Protein 5N4X (pdb70)

Structure (mmCIF, N/CA/C/O backbone):
data_5N4X
#
_entry.id   5N4X
#
_cell.length_a   98.008
_cell.length_b   98.008
_cell.length_c   80.866
_cell.angle_alpha   90.00
_cell.angle_beta   90.00
_cell.angle_gamma   120.00
#
_symmetry.space_group_name_H-M   'P 65'
#
loop_
_entity.id
_entity.type
_entity.pdbx_description
1 polymer 'Serine/threonine-protein kinase pim-1'
2 polymer Pimtide
3 non-polymer 4,5-bis(bromanyl)thiophene-2-carbohydrazide
4 water water
#
loop_
_atom_site.group_PDB
_atom_site.id
_atom_site.type_symbol
_atom_site.la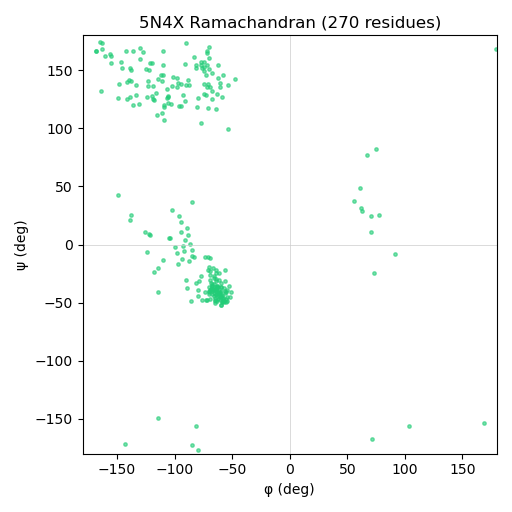bel_atom_id
_atom_site.label_alt_id
_atom_site.label_comp_id
_atom_site.label_asym_id
_atom_site.label_entity_id
_atom_site.label_seq_id
_atom_site.pdbx_PDB_ins_code
_atom_site.Cartn_x
_atom_site.Cartn_y
_atom_site.Cartn_z
_atom_site.occupancy
_atom_site.B_iso_or_equiv
_atom_site.auth_seq_id
_atom_site.auth_comp_id
_atom_site.auth_asym_id
_atom_site.auth_atom_id
_atom_site.pdbx_PDB_model_num
ATOM 1 N N . PRO A 1 33 ? 137.109 14.694 16.036 1.00 70.46 33 PRO A N 1
ATOM 2 C CA . PRO A 1 33 ? 136.913 15.137 14.649 1.00 70.46 33 PRO A CA 1
ATOM 3 C C . PRO A 1 33 ? 137.696 14.288 13.643 1.00 70.46 33 PRO A C 1
ATOM 4 O O . PRO A 1 33 ? 138.928 14.220 13.707 1.00 70.46 33 PRO A O 1
ATOM 6 N N . LEU A 1 34 ? 136.968 13.652 12.717 1.00 68.14 34 LEU A N 1
ATOM 7 C CA . LEU A 1 34 ? 137.591 12.739 11.761 1.00 68.14 34 LEU A CA 1
ATOM 8 C C . LEU A 1 34 ? 138.472 13.484 10.766 1.00 68.14 34 LEU A C 1
ATOM 9 O O . LEU A 1 34 ? 139.560 13.014 10.409 1.00 68.14 34 LEU A O 1
ATOM 11 N N . GLU A 1 35 ? 138.022 14.654 10.318 1.00 72.77 35 GLU A N 1
ATOM 12 C CA . GLU A 1 35 ? 138.645 15.320 9.183 1.00 72.77 35 GLU A CA 1
ATOM 13 C C . GLU A 1 35 ? 140.021 15.881 9.518 1.00 72.77 35 GLU A C 1
ATOM 14 O O . GLU A 1 35 ? 140.833 16.081 8.605 1.00 72.77 35 GLU A O 1
ATOM 20 N N . SER A 1 36 ? 140.308 16.122 10.800 1.00 67.15 36 SER A N 1
ATOM 21 C CA . SER A 1 36 ? 141.608 16.642 11.212 1.00 70.75 36 SER A CA 1
ATOM 22 C C . SER A 1 36 ? 142.565 15.558 11.693 1.00 70.54 36 SER A C 1
ATOM 23 O O . SER A 1 36 ? 143.772 15.811 11.767 1.00 71.63 36 SER A O 1
ATOM 26 N N . GLN A 1 37 ? 142.064 14.369 12.019 1.00 66.62 37 GLN A N 1
ATOM 27 C CA . GLN A 1 37 ? 142.912 13.248 12.403 1.00 64.49 37 GLN A CA 1
ATOM 28 C C . GLN A 1 37 ? 143.436 12.450 11.215 1.00 61.11 37 GLN A C 1
ATOM 29 O O . GLN A 1 37 ? 144.311 11.599 11.400 1.00 59.61 37 GLN A O 1
ATOM 35 N N . TYR A 1 38 ? 142.935 12.699 10.008 1.00 58.72 38 TYR A N 1
ATOM 36 C CA . TYR A 1 38 ? 143.337 11.940 8.831 1.00 57.38 38 TYR A CA 1
ATOM 37 C C . TYR A 1 38 ? 143.445 12.873 7.636 1.00 58.13 38 TYR A C 1
ATOM 38 O O . TYR A 1 38 ? 142.619 13.774 7.470 1.00 59.39 38 TYR A O 1
ATOM 47 N N . GLN A 1 39 ? 144.473 12.662 6.816 1.00 53.97 39 GLN A N 1
ATOM 48 C CA . GLN A 1 39 ? 144.611 13.339 5.532 1.00 53.25 39 GLN A CA 1
ATOM 49 C C . GLN A 1 39 ? 144.062 12.420 4.446 1.00 51.92 39 GLN A C 1
ATOM 50 O O . GLN A 1 39 ? 144.561 11.303 4.265 1.00 53.25 39 GLN A O 1
ATOM 52 N N . VAL A 1 40 ? 143.025 12.879 3.733 1.00 49.81 40 VAL A N 1
ATOM 53 C CA . VAL A 1 40 ? 142.308 12.032 2.785 1.00 47.64 40 VAL A CA 1
ATOM 54 C C . VAL A 1 40 ? 142.988 12.102 1.425 1.00 48.54 40 VAL A C 1
ATOM 55 O O . VAL A 1 40 ? 143.395 13.175 0.972 1.00 50.53 40 VAL A O 1
ATOM 59 N N . GLY A 1 41 ? 143.121 10.949 0.770 1.00 46.45 41 GLY A N 1
ATOM 60 C CA . GLY A 1 41 ? 143.729 10.876 -0.537 1.00 46.68 41 GLY A CA 1
ATOM 61 C C . GLY A 1 41 ? 142.745 10.454 -1.612 1.00 47.17 41 GLY A C 1
ATOM 62 O O . GLY A 1 41 ? 141.545 10.739 -1.540 1.00 46.64 41 GLY A O 1
ATOM 63 N N . PRO A 1 42 ? 143.236 9.759 -2.636 1.00 46.24 42 PRO A N 1
ATOM 64 C CA . PRO A 1 42 ? 142.375 9.432 -3.779 1.00 46.62 42 PRO A CA 1
ATOM 65 C C . PRO A 1 42 ? 141.386 8.326 -3.466 1.00 44.63 42 PRO A C 1
ATOM 66 O O . PRO A 1 42 ? 141.635 7.433 -2.652 1.00 45.22 42 PRO A O 1
ATOM 70 N N . LEU A 1 43 ? 140.242 8.406 -4.128 1.00 39.64 43 LEU A N 1
ATOM 71 C CA . LEU A 1 43 ? 139.283 7.316 -4.102 1.00 39.75 43 LEU A CA 1
ATOM 72 C C . LEU A 1 43 ? 139.928 6.035 -4.634 1.00 42.10 43 LEU A C 1
ATOM 73 O O . LEU A 1 43 ? 140.513 6.026 -5.721 1.00 43.34 43 LEU A O 1
ATOM 78 N N . LEU A 1 44 ? 139.838 4.955 -3.857 1.00 40.50 44 LEU A N 1
ATOM 79 C CA . LEU A 1 44 ? 140.357 3.655 -4.274 1.00 39.40 44 LEU A CA 1
ATOM 80 C C . LEU A 1 44 ? 139.314 2.836 -5.031 1.00 41.81 44 LEU A C 1
ATOM 81 O O . LEU A 1 44 ? 139.656 2.116 -5.980 1.00 44.28 44 LEU A O 1
ATOM 86 N N . GLY A 1 45 ? 138.052 2.921 -4.621 1.00 38.60 45 GLY A N 1
ATOM 87 C CA . GLY A 1 45 ? 136.976 2.245 -5.331 1.00 39.36 45 GLY A CA 1
ATOM 88 C C . GLY A 1 45 ? 135.658 2.488 -4.630 1.00 38.55 45 GLY A C 1
ATOM 89 O O . GLY A 1 45 ? 135.606 2.995 -3.503 1.00 36.54 45 GLY A O 1
ATOM 90 N N . SER A 1 46 ? 134.581 2.132 -5.324 1.00 34.77 46 SER A N 1
ATOM 91 C CA . SER A 1 46 ? 133.259 2.211 -4.726 1.00 35.71 46 SER A CA 1
ATOM 92 C C . SER A 1 46 ? 132.409 1.084 -5.276 1.00 36.41 46 SER A C 1
ATOM 93 O O . SER A 1 46 ? 132.672 0.547 -6.351 1.00 41.04 46 SER A O 1
ATOM 96 N N . GLY A 1 47 ? 131.386 0.723 -4.513 1.00 37.11 47 GLY A N 1
ATOM 97 C CA . GLY A 1 47 ? 130.511 -0.374 -4.902 1.00 39.74 47 GLY A CA 1
ATOM 98 C C . GLY A 1 47 ? 129.602 -0.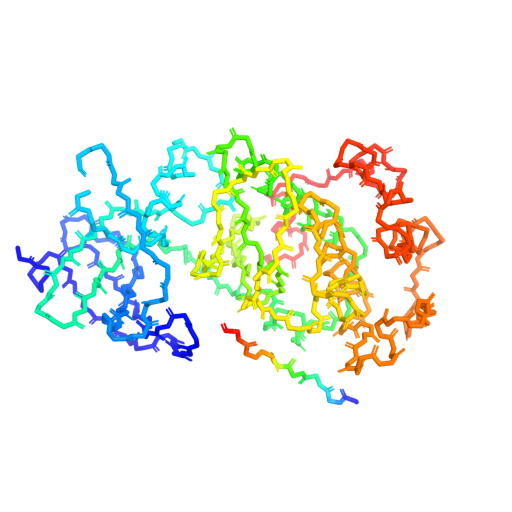756 -3.757 1.00 39.69 47 GLY A C 1
ATOM 99 O O . GLY A 1 47 ? 129.302 0.069 -2.880 1.00 36.46 47 GLY A O 1
ATOM 100 N N . GLY A 1 48 ? 129.180 -2.027 -3.761 1.00 40.52 48 GLY A N 1
ATOM 101 C CA . GLY A 1 48 ? 128.330 -2.535 -2.693 1.00 37.14 48 GLY A CA 1
ATOM 102 C C . GLY A 1 48 ? 128.924 -2.362 -1.313 1.00 34.79 48 GLY A C 1
ATOM 103 O O . GLY A 1 48 ? 128.182 -2.341 -0.326 1.00 35.00 48 GLY A O 1
ATOM 104 N N . PHE A 1 49 ? 130.250 -2.217 -1.228 1.00 39.36 49 PHE A N 1
ATOM 105 C CA . PHE A 1 49 ? 131.005 -2.040 0.008 1.00 36.97 49 PHE A CA 1
ATOM 106 C C . PHE A 1 49 ? 131.111 -0.581 0.473 1.00 36.32 49 PHE A C 1
ATOM 107 O O . PHE A 1 49 ? 131.769 -0.330 1.490 1.00 36.64 49 PHE A O 1
ATOM 115 N N . GLY A 1 50 ? 130.527 0.379 -0.244 1.00 36.14 50 GLY A N 1
ATOM 116 C CA . GLY A 1 50 ? 130.690 1.800 0.061 1.00 35.16 50 GLY A CA 1
ATOM 117 C C . GLY A 1 50 ? 131.649 2.520 -0.878 1.00 36.69 50 GLY A C 1
ATOM 118 O O . GLY A 1 50 ? 131.876 2.124 -2.027 1.00 36.85 50 GLY A O 1
ATOM 119 N N . SER A 1 51 ? 132.198 3.626 -0.376 1.00 37.39 51 SER A N 1
ATOM 120 C CA . SER A 1 51 ? 133.227 4.401 -1.068 1.00 36.48 51 SER A CA 1
ATOM 121 C C . SER A 1 51 ? 134.477 4.388 -0.204 1.00 34.28 51 SER A C 1
ATOM 122 O O . SER A 1 51 ? 134.415 4.767 0.970 1.00 33.74 51 SER A O 1
ATOM 125 N N . VAL A 1 52 ? 135.604 3.959 -0.770 1.00 35.61 52 VAL A N 1
ATOM 126 C CA . VAL A 1 52 ? 136.823 3.732 0.002 1.00 35.08 52 VAL A CA 1
ATOM 127 C C . VAL A 1 52 ? 137.916 4.660 -0.505 1.00 35.95 52 VAL A C 1
ATOM 128 O O . VAL A 1 52 ? 138.241 4.653 -1.701 1.00 38.02 52 VAL A O 1
ATOM 132 N N . TYR A 1 53 ? 138.484 5.451 0.405 1.00 35.94 53 TYR A N 1
ATOM 133 C CA . TYR A 1 53 ? 139.555 6.389 0.100 1.00 37.30 53 TYR A CA 1
ATOM 134 C C . TYR A 1 53 ? 140.863 5.948 0.743 1.00 38.95 53 TYR A C 1
ATOM 135 O O . TYR A 1 53 ? 140.881 5.408 1.853 1.00 38.12 53 TYR A O 1
ATOM 144 N N . SER A 1 54 ? 141.960 6.217 0.046 1.00 41.17 54 SER A N 1
ATOM 145 C CA . SER A 1 54 ? 143.270 6.090 0.657 1.00 42.36 54 SER A CA 1
ATOM 146 C C . SER A 1 54 ? 143.468 7.218 1.655 1.00 43.45 54 SER A C 1
ATOM 147 O O . SER A 1 54 ? 142.870 8.287 1.538 1.00 44.46 54 SER A O 1
ATOM 150 N N . GLY A 1 55 ? 144.319 6.981 2.644 1.00 44.38 55 GLY A N 1
ATOM 151 C CA . GLY A 1 55 ? 144.434 7.975 3.692 1.00 44.12 55 GLY A CA 1
ATOM 152 C C . GLY A 1 55 ? 145.696 7.778 4.496 1.00 45.94 55 GLY A C 1
ATOM 153 O O . GLY A 1 55 ? 146.433 6.802 4.331 1.00 46.86 55 GLY A O 1
ATOM 154 N N . ILE A 1 56 ? 145.932 8.742 5.377 1.00 47.63 56 ILE A N 1
ATOM 155 C CA . ILE A 1 56 ? 147.123 8.776 6.209 1.00 50.07 56 ILE A CA 1
ATOM 156 C C . ILE A 1 56 ? 146.705 9.272 7.581 1.00 50.77 56 ILE A C 1
ATOM 157 O O . ILE A 1 56 ? 146.061 10.321 7.693 1.00 52.50 56 ILE A O 1
ATOM 161 N N . ARG A 1 57 ? 147.025 8.504 8.619 1.00 51.81 57 ARG A N 1
ATOM 162 C CA . ARG A 1 57 ? 146.748 8.944 9.980 1.00 52.84 57 ARG A CA 1
ATOM 163 C C . ARG A 1 57 ? 147.702 10.072 10.329 1.00 54.85 57 ARG A C 1
ATOM 164 O O . ARG A 1 57 ? 148.919 9.869 10.363 1.00 56.93 57 ARG A O 1
ATOM 172 N N . VAL A 1 58 ? 147.156 11.262 10.590 1.00 54.91 58 VAL A N 1
ATOM 173 C CA . VAL A 1 58 ? 148.000 12.442 10.717 1.00 56.51 58 VAL A CA 1
ATOM 174 C C . VAL A 1 58 ? 148.948 12.347 11.906 1.00 59.75 58 VAL A C 1
ATOM 175 O O . VAL A 1 58 ? 149.989 13.006 11.908 1.00 62.37 58 VAL A O 1
ATOM 177 N N . SER A 1 59 ? 148.635 11.517 12.908 1.00 58.98 59 SER A N 1
ATOM 178 C CA . SER A 1 59 ? 149.440 11.498 14.133 1.00 59.85 59 SER A CA 1
ATOM 179 C C . SER A 1 59 ? 150.805 10.862 13.893 1.00 60.58 59 SER A C 1
ATOM 180 O O .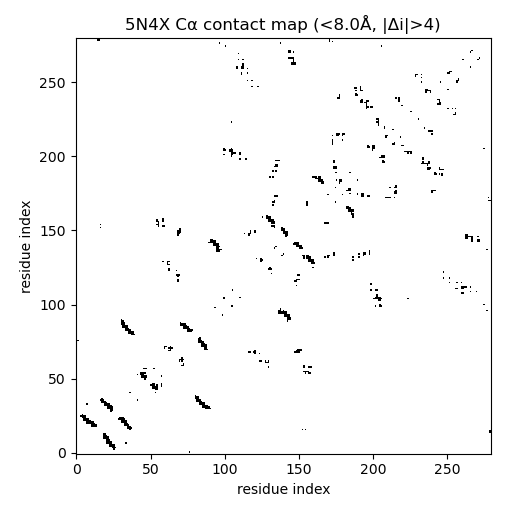 SER A 1 59 ? 151.836 11.412 14.297 1.00 62.75 59 SER A O 1
ATOM 182 N N . ASP A 1 60 ? 150.833 9.701 13.228 1.00 56.48 60 ASP A N 1
ATOM 183 C CA . ASP A 1 60 ? 152.073 8.967 12.999 1.00 58.01 60 ASP A CA 1
ATOM 184 C C . ASP A 1 60 ? 152.320 8.643 11.525 1.00 57.94 60 ASP A C 1
ATOM 185 O O . ASP A 1 60 ? 153.217 7.847 11.225 1.00 58.11 60 ASP A O 1
ATOM 190 N N . ASN A 1 61 ? 151.540 9.223 10.607 1.00 56.85 61 ASN A N 1
ATOM 191 C CA . ASN A 1 61 ? 151.646 8.974 9.163 1.00 55.43 61 ASN A CA 1
ATOM 192 C C . ASN A 1 61 ? 151.343 7.517 8.794 1.00 55.53 61 ASN A C 1
ATOM 193 O O . ASN A 1 61 ? 151.827 7.010 7.780 1.00 57.11 61 ASN A O 1
ATOM 196 N N . LEU A 1 62 ? 150.512 6.838 9.574 1.00 53.54 62 LEU A N 1
ATOM 197 C CA . LEU A 1 62 ? 150.184 5.446 9.269 1.00 52.28 62 LEU A CA 1
ATOM 198 C C . LEU A 1 62 ? 149.261 5.368 8.054 1.00 49.97 62 LEU A C 1
ATOM 199 O O . LEU A 1 62 ? 148.234 6.057 8.015 1.00 48.91 62 LEU A O 1
ATOM 204 N N . PRO A 1 63 ? 149.585 4.560 7.047 1.00 47.35 63 PRO A N 1
ATOM 205 C CA . PRO A 1 63 ? 148.683 4.433 5.892 1.00 46.70 63 PRO A CA 1
ATOM 206 C C . PRO A 1 63 ? 147.386 3.746 6.293 1.00 43.97 63 PRO A C 1
ATOM 207 O O . PRO A 1 63 ? 147.398 2.724 6.980 1.00 45.61 63 PRO A O 1
ATOM 211 N N . VAL A 1 64 ? 146.260 4.330 5.881 1.00 43.16 64 VAL A N 1
ATOM 212 C CA . VAL A 1 64 ? 144.941 3.822 6.234 1.00 41.85 64 VAL A CA 1
ATOM 213 C C . VAL A 1 64 ? 144.035 3.839 5.007 1.00 40.91 64 VAL A C 1
ATOM 214 O O . VAL A 1 64 ? 144.341 4.445 3.977 1.00 41.73 64 VAL A O 1
ATOM 218 N N . ALA A 1 65 ? 142.908 3.147 5.133 1.00 36.64 65 ALA A N 1
ATOM 219 C CA . ALA A 1 65 ? 141.815 3.234 4.177 1.00 36.32 65 ALA A CA 1
ATOM 220 C C . ALA A 1 65 ? 140.584 3.754 4.903 1.00 36.50 65 ALA A C 1
ATOM 221 O O . ALA A 1 65 ? 140.297 3.344 6.028 1.00 36.90 65 ALA A O 1
ATOM 223 N N . ILE A 1 66 ? 139.872 4.675 4.271 1.00 35.09 66 ILE A N 1
ATOM 224 C CA . ILE A 1 66 ? 138.736 5.348 4.884 1.00 35.01 66 ILE A CA 1
ATOM 225 C C . ILE A 1 66 ? 137.490 4.946 4.104 1.00 35.00 66 ILE A C 1
ATOM 226 O O . ILE A 1 66 ? 137.330 5.317 2.934 1.00 34.91 66 ILE A O 1
ATOM 231 N N . LYS A 1 67 ? 136.615 4.172 4.740 1.00 32.42 67 LYS A N 1
ATOM 232 C CA . LYS A 1 67 ? 135.419 3.641 4.100 1.00 32.59 67 LYS A CA 1
ATOM 233 C C . LYS A 1 67 ? 134.187 4.377 4.614 1.00 34.68 67 LYS A C 1
ATOM 234 O O . LYS A 1 67 ? 133.960 4.456 5.827 1.00 35.52 67 LYS A O 1
ATOM 240 N N . HIS A 1 68 ? 133.401 4.918 3.689 1.00 33.45 68 HIS A N 1
ATOM 241 C CA . HIS A 1 68 ? 132.141 5.581 3.992 1.00 33.51 68 HIS A CA 1
ATOM 242 C C . HIS A 1 68 ? 130.981 4.692 3.552 1.00 35.68 68 HIS A C 1
ATOM 243 O O . HIS A 1 68 ? 130.984 4.160 2.431 1.00 34.57 68 HIS A O 1
ATOM 250 N N . VAL A 1 69 ? 129.988 4.546 4.428 1.00 34.88 69 VAL A N 1
ATOM 251 C CA . VAL A 1 69 ? 128.800 3.737 4.182 1.00 36.59 69 VAL A CA 1
ATOM 252 C C . VAL A 1 69 ? 127.577 4.573 4.543 1.00 39.17 69 VAL A C 1
ATOM 253 O O . VAL A 1 69 ? 127.445 5.016 5.692 1.00 38.63 69 VAL A O 1
ATOM 257 N N . GLU A 1 70 ? 126.688 4.795 3.571 1.00 41.04 70 GLU A N 1
ATOM 258 C CA . GLU A 1 70 ? 125.468 5.545 3.846 1.00 42.57 70 GLU A CA 1
ATOM 259 C C . GLU A 1 70 ? 124.519 4.723 4.707 1.00 43.52 70 GLU A C 1
ATOM 260 O O . GLU A 1 70 ? 124.340 3.521 4.487 1.00 44.18 70 GLU A O 1
ATOM 266 N N . LYS A 1 71 ? 123.904 5.387 5.694 1.00 43.81 71 LYS A N 1
ATOM 267 C CA . LYS A 1 71 ? 123.034 4.688 6.638 1.00 46.51 71 LYS A CA 1
ATOM 268 C C . LYS A 1 71 ? 121.828 4.070 5.945 1.00 49.17 71 LYS A C 1
ATOM 269 O O . LYS A 1 71 ? 121.367 2.991 6.337 1.00 49.99 71 LYS A O 1
ATOM 275 N N . ASP A 1 72 ? 121.296 4.738 4.917 1.00 49.38 72 ASP A N 1
ATOM 276 C CA . ASP A 1 72 ? 120.127 4.206 4.223 1.00 54.13 72 ASP A CA 1
ATOM 277 C C . ASP A 1 72 ? 120.420 2.880 3.522 1.00 55.54 72 ASP A C 1
ATOM 278 O O . ASP A 1 72 ? 119.494 2.090 3.311 1.00 57.68 72 ASP A O 1
ATOM 281 N N . ARG A 1 73 ? 121.680 2.606 3.177 1.00 53.92 73 ARG A N 1
ATOM 282 C CA . ARG A 1 73 ? 122.054 1.396 2.458 1.00 54.92 73 ARG A CA 1
ATOM 283 C C . ARG A 1 73 ? 122.501 0.271 3.383 1.00 56.43 73 ARG A C 1
ATOM 284 O O . ARG A 1 73 ? 123.176 -0.658 2.930 1.00 58.47 73 ARG A O 1
ATOM 286 N N . ILE A 1 74 ? 122.144 0.324 4.660 1.00 57.46 74 ILE A N 1
ATOM 287 C CA . ILE A 1 74 ? 122.627 -0.637 5.645 1.00 56.13 74 ILE A CA 1
ATOM 288 C C . ILE A 1 74 ? 121.451 -1.508 6.070 1.00 56.51 74 ILE A C 1
ATOM 289 O O . ILE A 1 74 ? 120.514 -1.029 6.720 1.00 57.27 74 ILE A O 1
ATOM 294 N N . SER A 1 75 ? 121.508 -2.797 5.717 1.00 59.99 75 SER A N 1
ATOM 295 C CA . SER A 1 75 ? 120.385 -3.701 5.952 1.00 58.93 75 SER A CA 1
ATOM 296 C C . SER A 1 75 ? 120.417 -4.301 7.355 1.00 57.75 75 SER A C 1
ATOM 297 O O . SER A 1 75 ? 119.407 -4.284 8.063 1.00 59.15 75 SER A O 1
ATOM 299 N N . ASP A 1 76 ? 121.563 -4.830 7.785 1.00 57.69 76 ASP A N 1
ATOM 300 C CA . ASP A 1 76 ? 121.674 -5.472 9.092 1.00 55.63 76 ASP A CA 1
ATOM 301 C C . ASP A 1 76 ? 122.350 -4.543 10.095 1.00 55.01 76 ASP A C 1
ATOM 302 O O . ASP A 1 76 ? 123.352 -3.891 9.787 1.00 54.46 76 ASP A O 1
ATOM 305 N N . TRP A 1 77 ? 121.796 -4.489 11.298 1.00 53.47 77 TRP A N 1
ATOM 306 C CA . TRP A 1 77 ? 122.342 -3.680 12.373 1.00 52.60 77 TRP A CA 1
ATOM 307 C C . TRP A 1 77 ? 122.664 -4.577 13.560 1.00 51.85 77 TRP A C 1
ATOM 308 O O . TRP A 1 77 ? 122.113 -5.673 13.706 1.00 52.41 77 TRP A O 1
ATOM 319 N N . GLY A 1 78 ? 123.582 -4.109 14.400 1.00 56.01 78 GLY A N 1
ATOM 320 C CA . GLY A 1 78 ? 123.951 -4.835 15.597 1.00 55.04 78 GLY A CA 1
ATOM 321 C C . GLY A 1 78 ? 124.229 -3.903 16.756 1.00 56.18 78 GLY A C 1
ATOM 322 O O . GLY A 1 78 ? 123.978 -2.696 16.667 1.00 57.20 78 GLY A O 1
ATOM 323 N N . GLU A 1 79 ? 124.736 -4.450 17.854 1.00 64.65 79 GLU A N 1
ATOM 324 C CA . GLU A 1 79 ? 125.094 -3.647 19.011 1.00 64.69 79 GLU A CA 1
ATOM 325 C C . GLU A 1 79 ? 126.425 -4.140 19.557 1.00 63.38 79 GLU A C 1
ATOM 326 O O . GLU A 1 79 ? 126.694 -5.349 19.585 1.00 61.74 79 GLU A O 1
ATOM 328 N N . LEU A 1 80 ? 127.259 -3.192 19.973 1.00 73.18 80 LEU A N 1
ATOM 329 C CA . LEU A 1 80 ? 128.515 -3.522 20.629 1.00 72.35 80 LEU A CA 1
ATOM 330 C C . LEU A 1 80 ? 128.236 -3.723 22.113 1.00 73.27 80 LEU A C 1
ATOM 331 O O . LEU A 1 80 ? 127.066 -3.753 22.524 1.00 74.40 80 LEU A O 1
ATOM 333 N N . PRO A 1 81 ? 129.272 -3.881 22.945 1.00 77.63 81 PRO A N 1
ATOM 334 C CA . PRO A 1 81 ? 129.064 -3.739 24.392 1.00 78.73 81 PRO A CA 1
ATOM 335 C C . PRO A 1 81 ? 128.395 -2.404 24.681 1.00 79.56 81 PRO A C 1
ATOM 336 O O . PRO A 1 81 ? 129.063 -1.364 24.700 1.00 79.66 81 PRO A O 1
ATOM 338 N N . ASN A 1 82 ? 127.075 -2.445 24.884 1.00 77.27 82 ASN A N 1
ATOM 339 C CA . ASN A 1 82 ? 126.180 -1.278 24.889 1.00 78.84 82 ASN A CA 1
ATOM 340 C C . ASN A 1 82 ? 125.984 -0.758 23.467 1.00 77.72 82 ASN A C 1
ATOM 341 O O . ASN A 1 82 ? 125.095 -1.214 22.743 1.00 77.68 82 ASN A O 1
ATOM 343 N N . THR A 1 84 ? 126.434 -0.132 20.441 1.00 69.42 84 THR A N 1
ATOM 344 C CA . THR A 1 84 ? 125.787 1.159 20.672 1.00 70.66 84 THR A CA 1
ATOM 345 C C . THR A 1 84 ? 124.846 1.493 19.513 1.00 71.30 84 THR A C 1
ATOM 346 O O . THR A 1 84 ? 124.492 2.664 19.314 1.00 72.09 84 THR A O 1
ATOM 348 N N . ARG A 1 85 ? 124.439 0.441 18.784 1.00 60.56 85 ARG A N 1
ATOM 349 C CA . ARG A 1 85 ? 123.641 0.507 17.559 1.00 62.65 85 ARG A CA 1
ATOM 350 C C . ARG A 1 85 ? 124.521 0.969 16.408 1.00 63.61 85 ARG A C 1
ATOM 351 O O . ARG A 1 85 ? 124.545 2.154 16.056 1.00 64.43 85 ARG A O 1
ATOM 353 N N . VAL A 1 86 ? 125.253 0.026 15.827 1.00 55.82 86 VAL A N 1
ATOM 354 C CA . VAL A 1 86 ? 126.212 0.297 14.763 1.00 53.52 86 VAL A CA 1
ATOM 355 C C . VAL A 1 86 ? 125.886 -0.645 13.613 1.00 52.76 86 VAL A C 1
ATOM 356 O O . VAL A 1 86 ? 125.115 -1.598 13.803 1.00 53.45 86 VAL A O 1
ATOM 360 N N . PRO A 1 87 ? 126.408 -0.420 12.411 1.00 46.56 87 PRO A N 1
ATOM 361 C CA . PRO A 1 87 ? 126.248 -1.427 11.358 1.00 47.09 87 PRO A CA 1
ATOM 362 C C . PRO A 1 87 ? 126.826 -2.762 11.799 1.00 43.43 87 PRO A C 1
ATOM 363 O O . PRO A 1 87 ? 127.813 -2.821 12.535 1.00 43.07 87 PRO A O 1
ATOM 367 N N . MET A 1 88 ? 126.186 -3.844 11.353 1.00 43.01 88 MET A N 1
ATOM 368 C CA . MET A 1 88 ? 126.709 -5.181 11.632 1.00 42.00 88 MET A CA 1
ATOM 369 C C . MET A 1 88 ? 128.170 -5.308 11.206 1.00 39.29 88 MET A C 1
ATOM 370 O O . MET A 1 88 ? 128.965 -5.971 11.882 1.00 38.43 88 MET A O 1
ATOM 375 N N . GLU A 1 89 ? 128.544 -4.659 10.098 1.00 36.20 89 GLU A N 1
ATOM 376 C CA . GLU A 1 89 ? 129.932 -4.694 9.641 1.00 35.93 89 GLU A CA 1
ATOM 377 C C . GLU A 1 89 ? 130.906 -4.242 10.735 1.00 34.85 89 GLU A C 1
ATOM 378 O O . GLU A 1 89 ? 131.998 -4.812 10.877 1.00 32.16 89 GLU A O 1
ATOM 384 N N . VAL A 1 90 ? 130.531 -3.221 11.516 1.00 35.58 90 VAL A N 1
ATOM 385 C CA . VAL A 1 90 ? 131.395 -2.756 12.603 1.00 34.75 90 VAL A CA 1
ATOM 386 C C . VAL A 1 90 ? 131.444 -3.787 13.728 1.00 35.26 90 VAL A C 1
ATOM 387 O O . VAL A 1 90 ? 132.512 -4.047 14.301 1.00 34.11 90 VAL A O 1
ATOM 391 N N . VAL A 1 91 ? 130.293 -4.391 14.059 1.00 35.44 91 VAL A N 1
ATOM 392 C CA . VAL A 1 91 ? 130.261 -5.453 15.062 1.00 35.41 91 VAL A CA 1
ATOM 393 C C . VAL A 1 91 ? 131.226 -6.567 14.678 1.00 34.81 91 VAL A C 1
ATOM 394 O O . VAL A 1 91 ? 132.067 -6.989 15.479 1.00 34.28 91 VAL A O 1
ATOM 398 N N . LEU A 1 92 ? 131.146 -7.029 13.423 1.00 34.99 92 LEU A N 1
ATOM 399 C CA . LEU A 1 92 ? 131.952 -8.170 13.005 1.00 32.82 92 LEU A CA 1
ATOM 400 C C . LEU A 1 92 ? 133.434 -7.813 12.966 1.00 33.00 92 LEU A C 1
ATOM 401 O O . LEU A 1 92 ? 134.287 -8.631 13.331 1.00 32.81 92 LEU A O 1
ATOM 406 N N . LEU A 1 93 ? 133.757 -6.594 12.530 1.00 34.52 93 LEU A N 1
ATOM 407 C CA . LEU A 1 93 ? 135.153 -6.190 12.431 1.00 33.57 93 LEU A CA 1
ATOM 408 C C . LEU A 1 93 ? 135.799 -6.092 13.808 1.00 34.36 93 LEU A C 1
ATOM 409 O O . LEU A 1 93 ? 136.961 -6.466 13.972 1.00 34.97 93 LEU A O 1
ATOM 414 N N . LYS A 1 94 ? 135.068 -5.589 14.814 1.00 34.98 94 LYS A N 1
ATOM 415 C CA . LYS A 1 94 ? 135.631 -5.550 16.165 1.00 35.09 94 LYS A CA 1
ATOM 416 C C . LYS A 1 94 ? 135.856 -6.951 16.714 1.00 35.32 94 LYS A C 1
ATOM 417 O O . LYS A 1 94 ? 136.820 -7.173 17.452 1.00 36.36 94 LYS A O 1
ATOM 421 N N . LYS A 1 95 ? 134.996 -7.914 16.370 1.00 36.07 95 LYS A N 1
ATOM 422 C CA . LYS A 1 95 ? 135.210 -9.258 16.903 1.00 35.82 95 LYS A CA 1
ATOM 423 C C . LYS A 1 95 ? 136.455 -9.918 16.315 1.00 36.18 95 LYS A C 1
ATOM 424 O O . LYS A 1 95 ? 137.111 -10.711 17.010 1.00 36.48 95 LYS A O 1
ATOM 430 N N . VAL A 1 96 ? 136.827 -9.592 15.069 1.00 33.84 96 VAL A N 1
ATOM 431 C CA . VAL A 1 96 ? 137.998 -10.221 14.465 1.00 35.25 96 VAL A CA 1
ATOM 432 C C . VAL A 1 96 ? 139.250 -9.346 14.513 1.00 37.12 96 VAL A C 1
ATOM 433 O O . VAL A 1 96 ? 140.317 -9.801 14.073 1.00 38.50 96 VAL A O 1
ATOM 437 N N . SER A 1 97 ? 139.173 -8.120 15.030 1.00 37.29 97 SER A N 1
ATOM 438 C CA . SER A 1 97 ? 140.295 -7.202 14.849 1.00 39.78 97 SER A CA 1
ATOM 439 C C . SER A 1 97 ? 141.289 -7.204 16.004 1.00 42.40 97 SER A C 1
ATOM 440 O O . SER A 1 97 ? 142.176 -6.349 16.025 1.00 45.53 97 SER A O 1
ATOM 443 N N . SER A 1 98 ? 141.199 -8.146 16.935 1.00 41.98 98 SER A N 1
ATOM 444 C CA . SER A 1 98 ? 142.138 -8.178 18.048 1.00 45.83 98 SER A CA 1
ATOM 445 C C . SER A 1 98 ? 143.293 -9.115 17.718 1.00 47.93 98 SER A C 1
ATOM 446 O O . SER A 1 98 ? 143.094 -10.196 17.149 1.00 47.49 98 SER A O 1
ATOM 448 N N . GLY A 1 99 ? 144.506 -8.682 18.067 1.00 48.54 99 GLY A N 1
ATOM 449 C CA . GLY A 1 99 ? 145.709 -9.425 17.747 1.00 50.44 99 GLY A CA 1
ATOM 450 C C . GLY A 1 99 ? 146.027 -9.359 16.258 1.00 50.78 99 GLY A C 1
ATOM 451 O O . GLY A 1 99 ? 145.463 -8.572 15.491 1.00 50.39 99 GLY A O 1
ATOM 452 N N . PHE A 1 100 ? 146.955 -10.225 15.858 1.00 47.01 100 PHE A N 1
ATOM 453 C CA . PHE A 1 100 ? 147.420 -10.312 14.483 1.00 46.63 100 PHE A CA 1
ATOM 454 C C . PHE A 1 100 ? 146.680 -11.420 13.748 1.00 44.60 100 PHE A C 1
ATOM 455 O O . PHE A 1 100 ? 146.467 -12.503 14.302 1.00 45.79 100 PHE A O 1
ATOM 463 N N . SER A 1 101 ? 146.309 -11.158 12.496 1.00 41.88 101 SER A N 1
ATOM 464 C CA . SER A 1 101 ? 145.588 -12.155 11.720 1.00 40.91 101 SER A CA 1
ATOM 465 C C . SER A 1 101 ? 145.627 -11.769 10.247 1.00 38.96 101 SER A C 1
ATOM 466 O O . SER A 1 101 ? 146.105 -10.698 9.872 1.00 40.37 101 SER A O 1
ATOM 469 N N . GLY A 1 102 ? 145.099 -12.662 9.415 1.00 37.00 102 GLY A N 1
ATOM 470 C CA . GLY A 1 102 ? 144.925 -12.358 8.013 1.00 32.83 102 GLY A CA 1
ATOM 471 C C . GLY A 1 102 ? 143.646 -11.614 7.690 1.00 30.56 102 GLY A C 1
ATOM 472 O O . GLY A 1 102 ? 143.052 -11.848 6.642 1.00 28.56 102 GLY A O 1
ATOM 473 N N . VAL A 1 103 ? 143.213 -10.707 8.562 1.00 33.34 103 VAL A N 1
ATOM 474 C CA . VAL A 1 103 ? 142.049 -9.855 8.325 1.00 32.36 103 VAL A CA 1
ATOM 475 C C . VAL A 1 103 ? 142.481 -8.400 8.439 1.00 32.06 103 VAL A C 1
ATOM 476 O O . VAL A 1 103 ? 143.228 -8.044 9.357 1.00 35.19 103 VAL A O 1
ATOM 480 N N . ILE A 1 104 ? 142.018 -7.554 7.511 1.00 33.72 104 ILE A N 1
ATOM 481 C CA . ILE A 1 104 ? 142.275 -6.117 7.645 1.00 34.54 104 ILE A CA 1
ATOM 482 C C . ILE A 1 104 ? 141.592 -5.617 8.913 1.00 34.86 104 ILE A C 1
ATOM 483 O O . ILE A 1 104 ? 140.403 -5.873 9.143 1.00 35.37 104 ILE A O 1
ATOM 488 N N . ARG A 1 105 ? 142.348 -4.911 9.747 1.00 35.40 105 ARG A N 1
ATOM 489 C CA . ARG A 1 105 ? 141.898 -4.520 11.077 1.00 35.63 105 ARG A CA 1
ATOM 490 C C . ARG A 1 105 ? 141.201 -3.160 11.066 1.00 35.19 105 ARG A C 1
ATOM 491 O O . ARG A 1 105 ? 141.647 -2.213 10.411 1.00 33.43 105 ARG A O 1
ATOM 497 N N . LEU A 1 106 ? 140.098 -3.077 11.801 1.00 35.42 106 LEU A N 1
ATOM 498 C CA . LEU A 1 106 ? 139.412 -1.814 12.027 1.00 35.17 106 LEU A CA 1
ATOM 499 C C . LEU A 1 106 ? 140.111 -1.041 13.137 1.00 35.44 106 LEU A C 1
ATOM 500 O O . LEU A 1 106 ? 140.160 -1.507 14.274 1.00 36.72 106 LEU A O 1
ATOM 505 N N . LEU A 1 107 ? 140.636 0.143 12.816 1.00 36.92 107 LEU A N 1
ATOM 506 C CA . LEU A 1 107 ? 141.335 0.968 13.799 1.00 38.52 107 LEU A CA 1
ATOM 507 C C . LEU A 1 107 ? 140.418 1.931 14.535 1.00 39.33 107 LEU A C 1
ATOM 508 O O . LEU A 1 107 ? 140.688 2.270 15.695 1.00 39.13 107 LEU A O 1
ATOM 513 N N . ASP A 1 108 ? 139.349 2.385 13.889 1.00 40.72 108 ASP A N 1
ATOM 514 C CA . ASP A 1 108 ? 138.461 3.389 14.458 1.00 40.64 108 ASP A CA 1
ATOM 515 C C . ASP A 1 108 ? 137.219 3.441 13.577 1.00 39.93 108 ASP A C 1
ATOM 516 O O . ASP A 1 108 ? 137.202 2.897 12.471 1.00 37.90 108 ASP A O 1
ATOM 521 N N . TRP A 1 109 ? 136.181 4.101 14.086 1.00 40.05 109 TRP A N 1
ATOM 522 C CA . TRP A 1 109 ? 134.977 4.363 13.311 1.00 39.88 109 TRP A CA 1
ATOM 523 C C . TRP A 1 109 ? 134.295 5.582 13.903 1.00 41.26 109 TRP A C 1
ATOM 524 O O . TRP A 1 109 ? 134.498 5.916 15.074 1.00 42.87 109 TRP A O 1
ATOM 535 N N . PHE A 1 110 ? 133.494 6.252 13.072 1.00 43.88 110 PHE A N 1
ATOM 536 C CA . PHE A 1 110 ? 132.766 7.454 13.451 1.00 44.60 110 PHE A CA 1
ATOM 537 C C . PHE A 1 110 ? 131.362 7.386 12.877 1.00 45.87 110 PHE A C 1
ATOM 538 O O . PHE A 1 110 ? 131.140 6.804 11.813 1.00 47.33 110 PHE A O 1
ATOM 546 N N . GLU A 1 111 ? 130.422 8.012 13.571 1.00 43.87 111 GLU A N 1
ATOM 547 C CA . GLU A 1 111 ? 129.056 8.154 13.092 1.00 45.63 111 GLU A CA 1
ATOM 548 C C . GLU A 1 111 ? 128.844 9.591 12.634 1.00 46.59 111 GLU A C 1
ATOM 549 O O . GLU A 1 111 ? 129.163 10.536 13.362 1.00 44.76 111 GLU A O 1
ATOM 555 N N . ARG A 1 112 ? 128.349 9.747 11.420 1.00 46.01 112 ARG A N 1
ATOM 556 C CA . ARG A 1 112 ? 127.965 11.013 10.838 1.00 47.17 112 ARG A CA 1
ATOM 557 C C . ARG A 1 112 ? 126.449 11.053 10.714 1.00 49.98 112 ARG A C 1
ATOM 558 O O . ARG A 1 112 ? 125.779 10.028 10.872 1.00 49.79 112 ARG A O 1
ATOM 566 N N . PRO A 1 113 ? 125.862 12.236 10.461 1.00 48.55 113 PRO A N 1
ATOM 567 C CA . PRO A 1 113 ? 124.395 12.309 10.362 1.00 50.39 113 PRO A CA 1
ATOM 568 C C . PRO A 1 113 ? 123.779 11.290 9.422 1.00 51.53 113 PRO A C 1
ATOM 569 O O . PRO A 1 113 ? 122.750 10.698 9.763 1.00 53.58 113 PRO A O 1
ATOM 573 N N . ASP A 1 114 ? 124.389 11.037 8.266 1.00 48.17 114 ASP A N 1
ATOM 574 C CA . ASP A 1 114 ? 123.815 10.124 7.288 1.00 49.05 114 ASP A CA 1
ATOM 575 C C . ASP A 1 114 ? 124.715 8.955 6.932 1.00 48.59 114 ASP A C 1
ATOM 576 O O . ASP A 1 114 ? 124.379 8.196 6.017 1.00 50.80 114 ASP A O 1
ATOM 581 N N . SER A 1 115 ? 125.832 8.764 7.629 1.00 46.49 115 SER A N 1
ATOM 582 C CA . SER A 1 115 ? 126.749 7.699 7.244 1.00 45.40 115 SER A CA 1
ATOM 583 C C . SER A 1 115 ? 127.582 7.276 8.446 1.00 44.24 115 SER A C 1
ATOM 584 O O . SER A 1 115 ? 127.640 7.963 9.467 1.00 42.86 115 SER A O 1
ATOM 587 N N . PHE A 1 116 ? 128.211 6.115 8.311 1.00 41.82 116 PHE A N 1
ATOM 588 C CA . PHE A 1 116 ? 129.308 5.693 9.165 1.00 41.30 116 PHE A CA 1
ATOM 589 C C . PHE A 1 116 ? 130.602 5.698 8.362 1.00 40.30 116 PHE A C 1
ATOM 590 O O . PHE A 1 116 ? 130.610 5.394 7.165 1.00 39.76 116 PHE A O 1
ATOM 598 N N . VAL A 1 117 ? 131.693 6.038 9.039 1.00 37.96 117 VAL A N 1
ATOM 599 C CA . VAL A 1 117 ? 133.027 6.104 8.457 1.00 37.44 117 VAL A CA 1
ATOM 600 C C . VAL A 1 117 ? 133.905 5.113 9.209 1.00 38.02 117 VAL A C 1
ATOM 601 O O . VAL A 1 117 ? 133.944 5.133 10.447 1.00 37.79 117 VAL A O 1
ATOM 605 N N . LEU A 1 118 ? 134.590 4.238 8.468 1.00 34.66 118 LEU A N 1
ATOM 606 C CA . LEU A 1 118 ? 135.415 3.180 9.042 1.00 34.49 118 LEU A CA 1
ATOM 607 C C . LEU A 1 118 ? 136.869 3.409 8.653 1.00 36.12 118 LEU A C 1
ATOM 608 O O . LEU A 1 118 ? 137.173 3.608 7.473 1.00 35.15 118 LEU A O 1
ATOM 613 N N . ILE A 1 119 ? 137.763 3.373 9.633 1.00 37.33 119 ILE A N 1
ATOM 614 C CA . ILE A 1 119 ? 139.193 3.549 9.395 1.00 38.16 119 ILE A CA 1
ATOM 615 C C . ILE A 1 119 ? 139.847 2.180 9.455 1.00 38.07 119 ILE A C 1
ATOM 616 O O . ILE A 1 119 ? 139.773 1.497 10.481 1.00 38.69 119 ILE A O 1
ATOM 621 N N . LEU A 1 120 ? 140.500 1.783 8.371 1.00 37.40 120 LEU A N 1
ATOM 622 C CA . LEU A 1 120 ? 141.079 0.455 8.257 1.00 38.34 120 LEU A CA 1
ATOM 623 C C . LEU A 1 120 ? 142.568 0.565 7.987 1.00 38.74 120 LEU A C 1
ATOM 624 O O . LEU A 1 120 ? 143.032 1.525 7.374 1.00 39.35 120 LEU A O 1
ATOM 629 N N . GLU A 1 121 ? 143.310 -0.433 8.450 1.00 41.70 121 GLU A N 1
ATOM 630 C CA . GLU A 1 121 ? 144.755 -0.444 8.267 1.00 44.31 121 GLU A CA 1
ATOM 631 C C . GLU A 1 121 ? 145.090 -0.774 6.822 1.00 41.77 121 GLU A C 1
ATOM 632 O O . GLU A 1 121 ? 144.597 -1.767 6.292 1.00 42.51 121 GLU A O 1
ATOM 638 N N . ARG A 1 122 ? 145.938 0.036 6.181 1.00 42.93 122 ARG A N 1
ATOM 639 C CA . ARG A 1 122 ? 146.235 -0.177 4.763 1.00 42.95 122 ARG A CA 1
ATOM 640 C C . ARG A 1 122 ? 147.653 -0.694 4.568 1.00 44.05 122 ARG A C 1
ATOM 641 O O . ARG A 1 122 ? 148.615 -0.010 4.945 1.00 44.89 122 ARG A O 1
ATOM 649 N N . PRO A 1 123 ? 147.833 -1.871 3.979 1.00 44.20 123 PRO A N 1
ATOM 650 C CA . PRO A 1 123 ? 149.176 -2.303 3.584 1.00 43.13 123 PRO A CA 1
ATOM 651 C C . PRO A 1 123 ? 149.625 -1.592 2.320 1.00 42.50 123 PRO A C 1
ATOM 652 O O . PRO A 1 123 ? 148.820 -1.190 1.473 1.00 40.98 123 PRO A O 1
ATOM 656 N N . GLU A 1 124 ? 150.940 -1.448 2.200 1.00 45.08 124 GLU A N 1
ATOM 657 C CA . GLU A 1 124 ? 151.524 -0.772 1.049 1.00 45.33 124 GLU A CA 1
ATOM 658 C C . GLU A 1 124 ? 152.903 -1.351 0.737 1.00 45.81 124 GLU A C 1
ATOM 659 O O . GLU A 1 124 ? 153.754 -1.399 1.615 1.00 47.73 124 GLU A O 1
ATOM 662 N N . PRO A 1 125 ? 153.131 -1.799 -0.512 1.00 43.54 125 PRO A N 1
ATOM 663 C CA . PRO A 1 125 ? 152.182 -1.864 -1.627 1.00 41.97 125 PRO A CA 1
ATOM 664 C C . PRO A 1 125 ? 151.205 -3.022 -1.511 1.00 41.90 125 PRO A C 1
ATOM 665 O O . PRO A 1 125 ? 151.516 -4.041 -0.894 1.00 42.07 125 PRO A O 1
ATOM 669 N N . VAL A 1 126 ? 150.037 -2.864 -2.131 1.00 39.01 126 VAL A N 1
ATOM 670 C CA . VAL A 1 126 ? 148.958 -3.830 -2.049 1.00 38.53 126 VAL A CA 1
ATOM 671 C C . VAL A 1 126 ? 148.326 -3.970 -3.433 1.00 37.67 126 VAL A C 1
ATOM 672 O O . VAL A 1 126 ? 148.386 -3.056 -4.260 1.00 37.50 126 VAL A O 1
ATOM 676 N N . GLN A 1 127 ? 147.765 -5.148 -3.699 1.00 35.42 127 GLN A N 1
ATOM 677 C CA . GLN A 1 127 ? 146.953 -5.402 -4.880 1.00 33.33 127 GLN A CA 1
ATOM 678 C C . GLN A 1 127 ? 145.916 -6.445 -4.494 1.00 32.56 127 GLN A C 1
ATOM 679 O O . GLN A 1 127 ? 146.243 -7.403 -3.789 1.00 33.69 127 GLN A O 1
ATOM 685 N N . ASP A 1 128 ? 144.673 -6.265 -4.945 1.00 30.10 128 ASP A N 1
ATOM 686 C CA . ASP A 1 128 ? 143.691 -7.284 -4.617 1.00 30.60 128 ASP A CA 1
ATOM 687 C C . ASP A 1 128 ? 143.884 -8.504 -5.518 1.00 30.52 128 ASP A C 1
ATOM 688 O O . ASP A 1 128 ? 144.476 -8.426 -6.606 1.00 30.45 128 ASP A O 1
ATOM 693 N N . LEU A 1 129 ? 143.390 -9.652 -5.030 1.00 29.06 129 LEU A N 1
ATOM 694 C CA . LEU A 1 129 ? 143.662 -10.921 -5.693 1.00 28.24 129 LEU A CA 1
ATOM 695 C C . LEU A 1 129 ? 142.958 -11.027 -7.043 1.00 29.09 129 LEU A C 1
ATOM 696 O O . LEU A 1 129 ? 143.439 -11.747 -7.928 1.00 30.13 129 LEU A O 1
ATOM 701 N N . PHE A 1 130 ? 141.843 -10.315 -7.236 1.00 31.17 130 PHE A N 1
ATOM 702 C CA . PHE A 1 130 ? 141.194 -10.311 -8.550 1.00 30.87 130 PHE A CA 1
ATOM 703 C C . PHE A 1 130 ? 142.089 -9.665 -9.607 1.00 31.70 130 PHE A C 1
ATOM 704 O O . PHE A 1 130 ? 142.273 -10.209 -10.703 1.00 31.67 130 PHE A O 1
ATOM 712 N N . ASP A 1 131 ? 142.606 -8.466 -9.320 1.00 33.82 131 ASP A N 1
ATOM 713 C CA . ASP A 1 131 ? 143.531 -7.830 -10.254 1.00 33.79 131 ASP A CA 1
ATOM 714 C C . ASP A 1 131 ? 144.786 -8.671 -10.435 1.00 32.73 131 ASP A C 1
ATOM 715 O O . ASP A 1 131 ? 145.344 -8.732 -11.531 1.00 34.09 131 ASP A O 1
ATOM 720 N N . PHE A 1 132 ? 145.253 -9.316 -9.360 1.00 31.32 132 PHE A N 1
ATOM 721 C CA . PHE A 1 132 ? 146.474 -10.109 -9.445 1.00 31.67 132 PHE A CA 1
ATOM 722 C C . PHE A 1 132 ? 146.296 -11.262 -10.422 1.00 31.49 132 PHE A C 1
ATOM 723 O O . PHE A 1 132 ? 147.137 -11.481 -11.301 1.00 32.46 132 PHE A O 1
ATOM 731 N N . ILE A 1 133 ? 145.178 -11.988 -10.302 1.00 32.12 133 ILE A N 1
ATOM 732 C CA . ILE A 1 133 ? 144.908 -13.120 -11.185 1.00 32.19 133 ILE A CA 1
ATOM 733 C C . ILE A 1 133 ? 144.671 -12.644 -12.615 1.00 33.08 133 ILE A C 1
ATOM 734 O O . ILE A 1 133 ? 145.080 -13.305 -13.579 1.00 33.83 133 ILE A O 1
ATOM 739 N N . THR A 1 134 ? 144.027 -11.487 -12.780 1.00 34.04 134 THR A N 1
ATOM 740 C CA . THR A 1 134 ? 143.810 -10.951 -14.120 1.00 34.69 134 THR A CA 1
ATOM 741 C C . THR A 1 134 ? 145.125 -10.683 -14.832 1.00 35.45 134 THR A C 1
ATOM 742 O O . THR A 1 134 ? 145.263 -10.977 -16.023 1.00 35.58 134 THR A O 1
ATOM 746 N N . GLU A 1 135 ? 146.102 -10.123 -14.121 1.00 36.40 135 GLU A N 1
ATOM 747 C CA . GLU A 1 135 ? 147.367 -9.751 -14.743 1.00 38.71 135 GLU A CA 1
ATOM 748 C C . GLU A 1 135 ? 148.296 -10.943 -14.916 1.00 39.78 135 GLU A C 1
ATOM 749 O O . GLU A 1 135 ? 149.005 -11.037 -15.923 1.00 40.80 135 GLU A O 1
ATOM 755 N N A ARG A 1 136 ? 148.303 -11.874 -13.968 0.48 36.58 136 ARG A N 1
ATOM 756 N N B ARG A 1 136 ? 148.294 -11.861 -13.948 0.52 36.62 136 ARG A N 1
ATOM 757 C CA A ARG A 1 136 ? 149.251 -12.975 -14.055 0.48 37.49 136 ARG A CA 1
ATOM 758 C CA B ARG A 1 136 ? 149.212 -12.994 -13.937 0.52 37.47 136 ARG A CA 1
ATOM 759 C C A ARG A 1 136 ? 148.687 -14.211 -14.737 0.48 36.92 136 ARG A C 1
ATOM 760 C C B ARG A 1 136 ? 148.688 -14.188 -14.723 0.52 36.98 136 ARG A C 1
ATOM 761 O O A ARG A 1 136 ? 149.464 -15.071 -15.163 0.48 37.61 136 ARG A O 1
ATOM 762 O O B ARG A 1 136 ? 149.487 -14.983 -15.229 0.52 37.71 136 ARG A O 1
ATOM 777 N N . GLY A 1 137 ? 147.369 -14.327 -14.852 1.00 37.55 137 GLY A N 1
ATOM 778 C CA . GLY A 1 137 ? 146.780 -15.548 -15.367 1.00 35.50 137 GLY A CA 1
ATOM 779 C C . GLY A 1 137 ? 146.669 -16.589 -14.259 1.00 35.73 137 GLY A C 1
ATOM 780 O O . GLY A 1 137 ? 146.838 -16.293 -13.071 1.00 34.32 137 GLY A O 1
ATOM 781 N N . ALA A 1 138 ? 146.386 -17.831 -14.662 1.00 32.40 138 ALA A N 1
ATOM 782 C CA . ALA A 1 138 ? 146.361 -18.947 -13.718 1.00 31.47 138 ALA A CA 1
ATOM 783 C C . ALA A 1 138 ? 147.670 -19.025 -12.937 1.00 33.86 138 ALA A C 1
ATOM 784 O O . ALA A 1 138 ? 148.755 -18.855 -13.497 1.00 33.95 138 ALA A O 1
ATOM 786 N N . LEU A 1 139 ? 147.567 -19.274 -11.630 1.00 30.39 139 LEU A N 1
ATOM 787 C CA . LEU A 1 139 ? 148.735 -19.265 -10.754 1.00 30.65 139 LEU A CA 1
ATOM 788 C C . LEU A 1 139 ? 149.389 -20.639 -10.709 1.00 31.45 139 LEU A C 1
ATOM 789 O O . LEU A 1 139 ? 148.705 -21.665 -10.695 1.00 31.19 139 LEU A O 1
ATOM 794 N N . GLN A 1 140 ? 150.721 -20.650 -10.679 1.00 32.52 140 GLN A N 1
ATOM 795 C CA . GLN A 1 140 ? 151.454 -21.846 -10.280 1.00 33.30 140 GLN A CA 1
ATOM 796 C C . GLN A 1 140 ? 150.858 -22.422 -8.994 1.00 32.71 140 GLN A C 1
ATOM 797 O O . GLN A 1 140 ? 150.435 -21.682 -8.097 1.00 30.40 140 GLN A O 1
ATOM 803 N N . GLU A 1 141 ? 150.816 -23.756 -8.917 1.00 32.10 141 GLU A N 1
ATOM 804 C CA . GLU A 1 141 ? 150.189 -24.412 -7.773 1.00 30.29 141 GLU A CA 1
ATOM 805 C C . GLU A 1 141 ? 150.924 -24.113 -6.470 1.00 31.25 141 GLU A C 1
ATOM 806 O O . GLU A 1 141 ? 150.296 -24.052 -5.405 1.00 31.40 141 GLU A O 1
ATOM 812 N N . GLU A 1 142 ? 152.239 -23.913 -6.529 1.00 31.80 142 GLU A N 1
ATOM 813 C CA . GLU A 1 142 ? 152.971 -23.526 -5.331 1.00 32.56 142 GLU A CA 1
ATOM 814 C C . GLU A 1 142 ? 152.435 -22.219 -4.754 1.00 31.73 142 GLU A C 1
ATOM 815 O O . GLU A 1 142 ? 152.255 -22.090 -3.536 1.00 30.67 142 GLU A O 1
ATOM 821 N N . LEU A 1 143 ? 152.171 -21.245 -5.622 1.00 30.39 143 LEU A N 1
ATOM 822 C CA . LEU A 1 143 ? 151.683 -19.949 -5.182 1.00 29.93 143 LEU A CA 1
ATOM 823 C C . LEU A 1 143 ? 150.229 -20.030 -4.735 1.00 30.25 143 LEU A C 1
ATOM 824 O O . LEU A 1 143 ? 149.847 -19.410 -3.739 1.00 28.63 143 LEU A O 1
ATOM 829 N N . ALA A 1 144 ? 149.400 -20.781 -5.464 1.00 28.86 144 ALA A N 1
ATOM 830 C CA . ALA A 1 144 ? 148.006 -20.944 -5.058 1.00 28.31 144 ALA A CA 1
ATOM 831 C C . ALA A 1 144 ? 147.902 -21.677 -3.719 1.00 27.33 144 ALA A C 1
ATOM 832 O O . ALA A 1 144 ? 147.032 -21.356 -2.899 1.00 24.16 144 ALA A O 1
ATOM 834 N N . ARG A 1 145 ? 148.768 -22.677 -3.492 1.00 27.98 145 ARG A N 1
ATOM 835 C CA . ARG A 1 145 ? 148.799 -23.365 -2.199 1.00 28.52 145 ARG A CA 1
ATOM 836 C C . ARG A 1 145 ? 149.053 -22.379 -1.062 1.00 27.98 145 ARG A C 1
ATOM 837 O O . ARG A 1 145 ? 148.309 -22.348 -0.075 1.00 26.77 145 ARG A O 1
ATOM 845 N N . SER A 1 146 ? 150.065 -21.521 -1.215 1.00 29.81 146 SER A N 1
ATOM 846 C CA . SER A 1 146 ? 150.395 -20.554 -0.170 1.00 27.71 146 SER A CA 1
ATOM 847 C C . SER A 1 146 ? 149.248 -19.576 0.067 1.00 28.00 146 SER A C 1
ATOM 848 O O . SER A 1 146 ? 148.842 -19.347 1.217 1.00 26.69 146 SER A O 1
ATOM 851 N N . PHE A 1 147 ? 148.702 -19.003 -1.017 1.00 28.35 147 PHE A N 1
ATOM 852 C CA . PHE A 1 147 ? 147.562 -18.091 -0.912 1.00 27.43 147 PHE A CA 1
ATOM 853 C C . PHE A 1 147 ? 146.346 -18.777 -0.282 1.00 27.54 147 PHE A C 1
ATOM 854 O O . PHE A 1 147 ? 145.722 -18.246 0.649 1.00 25.60 147 PHE A O 1
ATOM 862 N N . PHE A 1 148 ? 145.962 -19.933 -0.820 1.00 27.75 148 PHE A N 1
ATOM 863 C CA . PHE A 1 148 ? 144.781 -20.625 -0.324 1.00 26.32 148 PHE A CA 1
ATOM 864 C C . PHE A 1 148 ? 144.940 -21.011 1.144 1.00 26.82 148 PHE A C 1
ATOM 865 O O . PHE A 1 148 ? 143.983 -20.914 1.919 1.00 26.00 148 PHE A O 1
ATOM 873 N N . TRP A 1 149 ? 146.139 -21.460 1.539 1.00 27.65 149 TRP A N 1
ATOM 874 C CA . TRP A 1 149 ? 146.418 -21.757 2.943 1.00 27.33 149 TRP A CA 1
ATOM 875 C C . TRP A 1 149 ? 146.165 -20.543 3.834 1.00 26.95 149 TRP A C 1
ATOM 876 O O . TRP A 1 149 ? 145.504 -20.649 4.877 1.00 25.72 149 TRP A O 1
ATOM 887 N N . GLN A 1 150 ? 146.708 -19.383 3.448 1.00 26.02 150 GLN A N 1
ATOM 888 C CA . GLN A 1 150 ? 146.512 -18.169 4.237 1.00 26.61 150 GLN A CA 1
ATOM 889 C C . GLN A 1 150 ? 145.042 -17.771 4.300 1.00 27.02 150 GLN A C 1
ATOM 890 O O . GLN A 1 150 ? 144.569 -17.285 5.335 1.00 27.39 150 GLN A O 1
ATOM 896 N N . VAL A 1 151 ? 144.302 -17.946 3.201 1.00 25.29 151 VAL A N 1
ATOM 897 C CA . VAL A 1 151 ? 142.874 -17.643 3.263 1.00 24.74 151 VAL A CA 1
ATOM 898 C C . VAL A 1 151 ? 142.173 -18.580 4.243 1.00 24.82 151 VAL A C 1
ATOM 899 O O . VAL A 1 151 ? 141.327 -18.145 5.030 1.00 24.96 151 VAL A O 1
ATOM 903 N N . LEU A 1 152 ? 142.515 -19.875 4.223 1.00 25.80 152 LEU A N 1
ATOM 904 C CA . LEU A 1 152 ? 141.915 -20.806 5.184 1.00 26.64 152 LEU A CA 1
ATOM 905 C C . LEU A 1 152 ? 142.177 -20.377 6.626 1.00 27.25 152 LEU A C 1
ATOM 906 O O . LEU A 1 152 ? 141.257 -20.360 7.451 1.00 27.61 152 LEU A O 1
ATOM 911 N N . GLU A 1 153 ? 143.427 -20.030 6.951 1.00 27.15 153 GLU A N 1
ATOM 912 C CA . GLU A 1 153 ? 143.740 -19.575 8.305 1.00 27.70 153 GLU A CA 1
ATOM 913 C C . GLU A 1 153 ? 142.941 -18.326 8.680 1.00 28.35 153 GLU A C 1
ATOM 914 O O . GLU A 1 153 ? 142.510 -18.181 9.836 1.00 26.00 153 GLU A O 1
ATOM 920 N N . ALA A 1 154 ? 142.718 -17.415 7.714 1.00 25.76 154 ALA A N 1
ATOM 921 C CA . ALA A 1 154 ? 141.967 -16.197 8.025 1.00 25.58 154 ALA A CA 1
ATOM 922 C C . ALA A 1 154 ? 140.489 -16.505 8.275 1.00 27.10 154 ALA A C 1
ATOM 923 O O . ALA A 1 154 ? 139.868 -15.922 9.180 1.00 27.05 154 ALA A O 1
ATOM 925 N N . VAL A 1 155 ? 139.914 -17.417 7.482 1.00 26.38 155 VAL A N 1
ATOM 926 C CA . VAL A 1 155 ? 138.520 -17.793 7.673 1.00 25.17 155 VAL A CA 1
ATOM 927 C C . VAL A 1 155 ? 138.353 -18.539 8.992 1.00 26.63 155 VAL A C 1
ATOM 928 O O . VAL A 1 155 ? 137.396 -18.291 9.738 1.00 26.76 155 VAL A O 1
ATOM 932 N N . ARG A 1 156 ? 139.280 -19.459 9.304 1.00 27.02 156 ARG A N 1
ATOM 933 C CA . ARG A 1 156 ? 139.251 -20.127 10.605 1.00 26.63 156 ARG A CA 1
ATOM 934 C C . ARG A 1 156 ? 139.276 -19.111 11.736 1.00 27.39 156 ARG A C 1
ATOM 935 O O . ARG A 1 156 ? 138.572 -19.261 12.735 1.00 27.96 156 ARG A O 1
ATOM 943 N N . HIS A 1 157 ? 140.078 -18.062 11.589 1.00 28.02 157 HIS A N 1
ATOM 944 C CA . HIS A 1 157 ? 140.141 -17.033 12.620 1.00 30.07 157 HIS A CA 1
ATOM 945 C C . HIS A 1 157 ? 138.801 -16.318 12.759 1.00 30.26 157 HIS A C 1
ATOM 946 O O . HIS A 1 157 ? 138.333 -16.085 13.878 1.00 29.82 157 HIS A O 1
ATOM 953 N N . CYS A 1 158 ? 138.158 -15.976 11.634 1.00 27.67 158 CYS A N 1
ATOM 954 C CA . CYS A 1 158 ? 136.834 -15.362 11.715 1.00 27.64 158 CYS A CA 1
ATOM 955 C C . CYS A 1 158 ? 135.854 -16.274 12.448 1.00 28.84 158 CYS A C 1
ATOM 956 O O . CYS A 1 158 ? 135.144 -15.835 13.359 1.00 28.53 158 CYS A O 1
ATOM 959 N N . HIS A 1 159 ? 135.798 -17.553 12.049 1.00 29.14 159 HIS A N 1
ATOM 960 C CA . HIS A 1 159 ? 134.857 -18.473 12.666 1.00 27.50 159 HIS A CA 1
ATOM 961 C C . HIS A 1 159 ? 135.158 -18.661 14.156 1.00 30.52 159 HIS A C 1
ATOM 962 O O . HIS A 1 159 ? 134.234 -18.795 14.963 1.00 30.22 159 HIS A O 1
ATOM 969 N N . ASN A 1 160 ? 136.441 -18.655 14.536 1.00 29.27 160 ASN A N 1
ATOM 970 C CA . ASN A 1 160 ? 136.811 -18.757 15.940 1.00 32.84 160 ASN A CA 1
ATOM 971 C C . ASN A 1 160 ? 136.353 -17.542 16.730 1.00 33.82 160 ASN A C 1
ATOM 972 O O . ASN A 1 160 ? 136.112 -17.646 17.935 1.00 34.80 160 ASN A O 1
ATOM 977 N N . CYS A 1 161 ? 136.229 -16.394 16.072 1.00 31.02 161 CYS A N 1
ATOM 978 C CA . CYS A 1 161 ? 135.735 -15.166 16.674 1.00 32.40 161 CYS A CA 1
ATOM 979 C C . CYS A 1 161 ? 134.207 -15.024 16.584 1.00 32.12 161 CYS A C 1
ATOM 980 O O . CYS A 1 161 ? 133.671 -13.967 16.936 1.00 32.70 161 CYS A O 1
ATOM 983 N N . GLY A 1 162 ? 133.498 -16.059 16.135 1.00 29.27 162 GLY A N 1
ATOM 984 C CA . GLY A 1 162 ? 132.054 -15.967 15.983 1.00 29.07 162 GLY A CA 1
ATOM 985 C C . GLY A 1 162 ? 131.569 -15.217 14.754 1.00 30.38 162 GLY A C 1
ATOM 986 O O . GLY A 1 162 ? 130.444 -14.703 14.753 1.00 30.78 162 GLY A O 1
ATOM 987 N N . VAL A 1 163 ? 132.367 -15.154 13.688 1.00 28.89 163 VAL A N 1
ATOM 988 C CA . VAL A 1 163 ? 132.064 -14.296 12.542 1.00 28.31 163 VAL A CA 1
ATOM 989 C C . VAL A 1 163 ? 132.029 -15.132 11.268 1.00 26.85 163 VAL A C 1
ATOM 990 O O . VAL A 1 163 ? 132.993 -15.839 10.949 1.00 25.22 163 VAL A O 1
ATOM 994 N N . LEU A 1 164 ? 130.932 -15.024 10.530 1.00 28.13 164 LEU A N 1
ATOM 995 C CA . LEU A 1 164 ? 130.781 -15.639 9.212 1.00 27.76 164 LEU A CA 1
ATOM 996 C C . LEU A 1 164 ? 130.874 -14.536 8.155 1.00 28.02 164 LEU A C 1
ATOM 997 O O . LEU A 1 164 ? 130.097 -13.577 8.191 1.00 28.95 164 LEU A O 1
ATOM 1002 N N . HIS A 1 165 ? 131.833 -14.653 7.231 1.00 26.66 165 HIS A N 1
ATOM 1003 C CA . HIS A 1 165 ? 132.088 -13.561 6.288 1.00 25.80 165 HIS A CA 1
ATOM 1004 C C . HIS A 1 165 ? 131.023 -13.491 5.189 1.00 26.41 165 HIS A C 1
ATOM 1005 O O . HIS A 1 165 ? 130.527 -12.404 4.871 1.00 26.87 165 HIS A O 1
ATOM 1012 N N . ARG A 1 166 ? 130.694 -14.630 4.567 1.00 24.00 166 ARG A N 1
ATOM 1013 C CA . ARG A 1 166 ? 129.623 -14.793 3.574 1.00 25.61 166 ARG A CA 1
ATOM 1014 C C . ARG A 1 166 ? 129.907 -14.130 2.222 1.00 26.62 166 ARG A C 1
ATOM 1015 O O . ARG A 1 166 ? 129.002 -14.044 1.381 1.00 26.73 166 ARG A O 1
ATOM 1023 N N . ASP A 1 167 ? 131.127 -13.667 1.969 1.00 27.12 167 ASP A N 1
ATOM 1024 C CA . ASP A 1 167 ? 131.431 -13.099 0.661 1.00 26.76 167 ASP A CA 1
ATOM 1025 C C . ASP A 1 167 ? 132.904 -13.343 0.319 1.00 25.68 167 ASP A C 1
ATOM 1026 O O . ASP A 1 167 ? 133.600 -12.451 -0.176 1.00 27.23 167 ASP A O 1
ATOM 1031 N N . ILE A 1 168 ? 133.401 -14.547 0.605 1.00 25.64 168 ILE A N 1
ATOM 1032 C CA . ILE A 1 168 ? 134.779 -14.876 0.254 1.00 24.35 168 ILE A CA 1
ATOM 1033 C C . ILE A 1 168 ? 134.903 -14.939 -1.263 1.00 25.18 168 ILE A C 1
ATOM 1034 O O . ILE A 1 168 ? 134.175 -15.687 -1.927 1.00 25.52 168 ILE A O 1
ATOM 1039 N N . LYS A 1 169 ? 135.838 -14.171 -1.813 1.00 26.69 169 LYS A N 1
ATOM 1040 C CA . LYS A 1 169 ? 136.113 -14.159 -3.244 1.00 26.66 169 LYS A CA 1
ATOM 1041 C C . LYS A 1 169 ? 137.418 -13.400 -3.460 1.00 27.26 169 LYS A C 1
ATOM 1042 O O . LYS A 1 169 ? 137.895 -12.696 -2.564 1.00 26.58 169 LYS A O 1
ATOM 1048 N N . ASP A 1 170 ? 137.977 -13.520 -4.674 1.00 26.59 170 ASP A N 1
ATOM 1049 C CA . ASP A 1 170 ? 139.265 -12.877 -4.951 1.00 27.63 170 ASP A CA 1
ATOM 1050 C C . ASP A 1 170 ? 139.201 -11.361 -4.762 1.00 27.87 170 ASP A C 1
ATOM 1051 O O . ASP A 1 170 ? 140.168 -10.753 -4.286 1.00 27.08 170 ASP A O 1
ATOM 1056 N N . GLU A 1 171 ? 138.067 -10.735 -5.114 1.00 28.98 171 GLU A N 1
ATOM 1057 C CA . GLU A 1 171 ? 137.911 -9.292 -4.930 1.00 29.72 171 GLU A CA 1
ATOM 1058 C C . GLU A 1 171 ? 138.008 -8.859 -3.472 1.00 29.68 171 GLU A C 1
ATOM 1059 O O . GLU A 1 171 ? 138.312 -7.694 -3.206 1.00 30.10 171 GLU A O 1
ATOM 1065 N N . ASN A 1 172 ? 137.720 -9.745 -2.525 1.00 26.19 172 ASN A N 1
ATOM 1066 C CA . ASN A 1 172 ? 137.723 -9.380 -1.116 1.00 27.13 172 ASN A CA 1
ATOM 1067 C C . ASN A 1 172 ? 138.973 -9.866 -0.399 1.00 27.21 172 ASN A C 1
ATOM 1068 O O . ASN A 1 172 ? 138.942 -10.129 0.813 1.00 27.71 172 ASN A O 1
ATOM 1073 N N . ILE A 1 173 ? 140.087 -9.962 -1.127 1.00 26.23 173 ILE A N 1
ATOM 1074 C CA . ILE A 1 173 ? 141.353 -10.431 -0.579 1.00 27.00 173 ILE A CA 1
ATOM 1075 C C . ILE A 1 173 ? 142.456 -9.513 -1.083 1.00 28.37 173 ILE A C 1
ATOM 1076 O O . ILE A 1 173 ? 142.652 -9.388 -2.298 1.00 27.54 173 ILE A O 1
ATOM 1081 N N . LEU A 1 174 ? 143.165 -8.866 -0.156 1.00 28.17 174 LEU A N 1
ATOM 1082 C CA . LEU A 1 174 ? 144.296 -8.012 -0.476 1.00 28.93 174 LEU A CA 1
ATOM 1083 C C . LEU A 1 174 ? 145.590 -8.790 -0.293 1.00 29.47 174 LEU A C 1
ATOM 1084 O O . LEU A 1 174 ? 145.708 -9.608 0.625 1.00 29.81 174 LEU A O 1
ATOM 1089 N N . ILE A 1 175 ? 146.552 -8.530 -1.175 1.00 29.83 175 ILE A N 1
ATOM 1090 C CA . ILE A 1 175 ? 147.895 -9.105 -1.105 1.00 31.07 175 ILE A CA 1
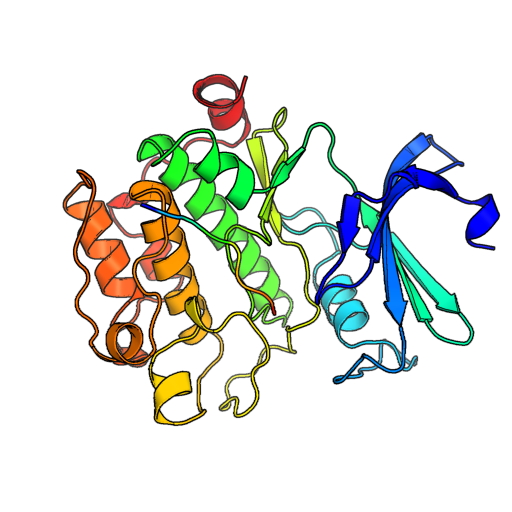ATOM 1091 C C . ILE A 1 175 ? 148.873 -7.997 -0.705 1.00 32.72 175 ILE A C 1
ATOM 1092 O O . ILE A 1 175 ? 149.025 -7.000 -1.425 1.00 31.96 175 ILE A O 1
ATOM 1097 N N . ASP A 1 176 ? 149.537 -8.169 0.438 1.00 35.02 176 ASP A N 1
ATOM 1098 C CA . ASP A 1 176 ? 150.686 -7.342 0.808 1.00 35.37 176 ASP A CA 1
ATOM 1099 C C . ASP A 1 176 ? 151.867 -7.848 -0.006 1.00 36.99 176 ASP A C 1
ATOM 1100 O O . ASP A 1 176 ? 152.426 -8.910 0.282 1.00 38.59 176 ASP A O 1
ATOM 1105 N N . LEU A 1 177 ? 152.241 -7.088 -1.035 1.00 37.26 177 LEU A N 1
ATOM 1106 C CA . LEU A 1 177 ? 153.212 -7.577 -2.006 1.00 39.20 177 LEU A CA 1
ATOM 1107 C C . LEU A 1 177 ? 154.602 -7.721 -1.403 1.00 40.56 177 LEU A C 1
ATOM 1108 O O . LEU A 1 177 ? 155.350 -8.617 -1.794 1.00 43.31 177 LEU A O 1
ATOM 1113 N N . ASN A 1 178 ? 154.975 -6.862 -0.465 1.00 41.86 178 ASN A N 1
ATOM 1114 C CA . ASN A 1 178 ? 156.310 -6.992 0.100 1.00 43.32 178 ASN A CA 1
ATOM 1115 C C . ASN A 1 178 ? 156.376 -8.066 1.183 1.00 43.69 178 ASN A C 1
ATOM 1116 O O . ASN A 1 178 ? 157.405 -8.738 1.313 1.00 43.39 178 ASN A O 1
ATOM 1121 N N . ARG A 1 179 ? 155.301 -8.266 1.949 1.00 39.71 179 ARG A N 1
ATOM 1122 C CA . ARG A 1 179 ? 155.323 -9.269 3.005 1.00 38.73 179 ARG A CA 1
ATOM 1123 C C . ARG A 1 179 ? 154.777 -10.632 2.567 1.00 38.99 179 ARG A C 1
ATOM 1124 O O . ARG A 1 179 ? 155.006 -11.628 3.266 1.00 39.00 179 ARG A O 1
ATOM 1132 N N . GLY A 1 180 ? 154.115 -10.724 1.411 1.00 37.21 180 GLY A N 1
ATOM 1133 C CA . GLY A 1 180 ? 153.568 -12.003 0.987 1.00 36.74 180 GLY A CA 1
ATOM 1134 C C . GLY A 1 180 ? 152.383 -12.479 1.815 1.00 37.29 180 GLY A C 1
ATOM 1135 O O . GLY A 1 180 ? 152.117 -13.686 1.873 1.00 36.83 180 GLY A O 1
ATOM 1136 N N . GLU A 1 181 ? 151.658 -11.560 2.446 1.00 34.64 181 GLU A N 1
ATOM 1137 C CA . GLU A 1 181 ? 150.551 -11.897 3.330 1.00 35.03 181 GLU A CA 1
ATOM 1138 C C . GLU A 1 181 ? 149.226 -11.468 2.712 1.00 34.00 181 GLU A C 1
ATOM 1139 O O . GLU A 1 181 ? 149.131 -10.385 2.124 1.00 33.79 181 GLU A O 1
ATOM 1145 N N . LEU A 1 182 ? 148.198 -12.306 2.882 1.00 28.97 182 LEU A N 1
ATOM 1146 C CA . LEU A 1 182 ? 146.859 -12.031 2.377 1.00 28.06 182 LEU A CA 1
ATOM 1147 C C . LEU A 1 182 ? 145.948 -11.543 3.502 1.00 28.52 182 LEU A C 1
ATOM 1148 O O . LEU A 1 182 ? 146.051 -12.015 4.640 1.00 30.40 182 LEU A O 1
ATOM 1153 N N . LYS A 1 183 ? 145.044 -10.612 3.174 1.00 28.56 183 LYS A N 1
ATOM 1154 C CA . LYS A 1 183 ? 144.127 -10.002 4.141 1.00 29.56 183 LYS A CA 1
ATOM 1155 C C . LYS A 1 183 ? 142.698 -9.974 3.599 1.00 28.89 183 LYS A C 1
ATOM 1156 O O . LYS A 1 183 ? 142.456 -9.451 2.502 1.00 28.54 183 LYS A O 1
ATOM 1162 N N . LEU A 1 184 ? 141.755 -10.480 4.393 1.00 28.30 184 LEU A N 1
ATOM 1163 C CA . LEU A 1 184 ? 140.328 -10.414 4.081 1.00 28.21 184 LEU A CA 1
ATOM 1164 C C . LEU A 1 184 ? 139.770 -9.012 4.298 1.00 28.11 184 LEU A C 1
ATOM 1165 O O . LEU A 1 184 ? 140.072 -8.367 5.298 1.00 29.69 184 LEU A O 1
ATOM 1170 N N . ILE A 1 185 ? 138.917 -8.558 3.382 1.00 27.28 185 ILE A N 1
ATOM 1171 C CA . ILE A 1 185 ? 138.230 -7.280 3.522 1.00 29.37 185 ILE A CA 1
ATOM 1172 C C . ILE A 1 185 ? 136.740 -7.478 3.284 1.00 29.27 185 ILE A C 1
ATOM 1173 O O . ILE A 1 185 ? 136.296 -8.522 2.805 1.00 29.08 185 ILE A O 1
ATOM 1178 N N . ASP A 1 186 ? 135.979 -6.428 3.612 1.00 27.88 186 ASP A N 1
ATOM 1179 C CA . ASP A 1 186 ? 134.579 -6.242 3.240 1.00 29.43 186 ASP A CA 1
ATOM 1180 C C . ASP A 1 186 ? 133.663 -7.252 3.923 1.00 30.74 186 ASP A C 1
ATOM 1181 O O . ASP A 1 186 ? 133.177 -8.208 3.300 1.00 29.44 186 ASP A O 1
ATOM 1186 N N . PHE A 1 187 ? 133.391 -7.003 5.202 1.00 27.23 187 PHE A N 1
ATOM 1187 C CA . PHE A 1 187 ? 132.485 -7.804 6.008 1.00 29.34 187 PHE A CA 1
ATOM 1188 C C . PHE A 1 187 ? 131.035 -7.325 5.930 1.00 30.68 187 PHE A C 1
ATOM 1189 O O . PHE A 1 187 ? 130.212 -7.763 6.731 1.00 31.28 187 PHE A O 1
ATOM 1197 N N . GLY A 1 188 ? 130.694 -6.471 4.968 1.00 29.31 188 GLY A N 1
ATOM 1198 C CA . GLY A 1 188 ? 129.352 -5.903 4.945 1.00 31.69 188 GLY A CA 1
ATOM 1199 C C . GLY A 1 188 ? 128.236 -6.879 4.601 1.00 31.69 188 GLY A C 1
ATOM 1200 O O . GLY A 1 188 ? 127.071 -6.509 4.746 1.00 31.95 188 GLY A O 1
ATOM 1201 N N . SER A 1 189 ? 128.551 -8.088 4.126 1.00 29.82 189 SER A N 1
ATOM 1202 C CA . SER A 1 189 ? 127.544 -9.128 3.925 1.00 29.88 189 SER A CA 1
ATOM 1203 C C . SER A 1 189 ? 127.586 -10.199 5.006 1.00 30.06 189 SER A C 1
ATOM 1204 O O . SER A 1 189 ? 126.882 -11.203 4.892 1.00 30.97 189 SER A O 1
ATOM 1207 N N . GLY A 1 190 ? 128.412 -10.024 6.037 1.00 28.35 190 GLY A N 1
ATOM 1208 C CA . GLY A 1 190 ? 128.651 -11.082 6.995 1.00 28.06 190 GLY A CA 1
ATOM 1209 C C . GLY A 1 190 ? 127.541 -11.218 8.021 1.00 29.10 190 GLY A C 1
ATOM 1210 O O . GLY A 1 190 ? 126.528 -10.522 7.991 1.00 32.29 190 GLY A O 1
ATOM 1211 N N . ALA A 1 191 ? 127.751 -12.142 8.957 1.00 28.74 191 ALA A N 1
ATOM 1212 C CA . ALA A 1 191 ? 126.788 -12.383 10.024 1.00 31.01 191 ALA A CA 1
ATOM 1213 C C . ALA A 1 191 ? 127.516 -12.985 11.212 1.00 31.84 191 ALA A C 1
ATOM 1214 O O . ALA A 1 191 ? 128.642 -13.484 11.088 1.00 30.01 191 ALA A O 1
ATOM 1216 N N . LEU A 1 192 ? 126.870 -12.923 12.373 1.00 32.06 192 LEU A N 1
ATOM 1217 C CA . LEU A 1 192 ? 127.337 -13.733 13.484 1.00 30.96 192 LEU A CA 1
ATOM 1218 C C . LEU A 1 192 ? 127.263 -15.193 13.063 1.00 30.08 192 LEU A C 1
ATOM 1219 O O . LEU A 1 192 ? 126.325 -15.606 12.373 1.00 30.29 192 LEU A O 1
ATOM 1224 N N . LEU A 1 193 ? 128.281 -15.962 13.420 1.00 30.60 193 LEU A N 1
ATOM 1225 C CA . LEU A 1 193 ? 128.260 -17.384 13.112 1.00 30.14 193 LEU A CA 1
ATOM 1226 C C . LEU A 1 193 ? 127.249 -18.10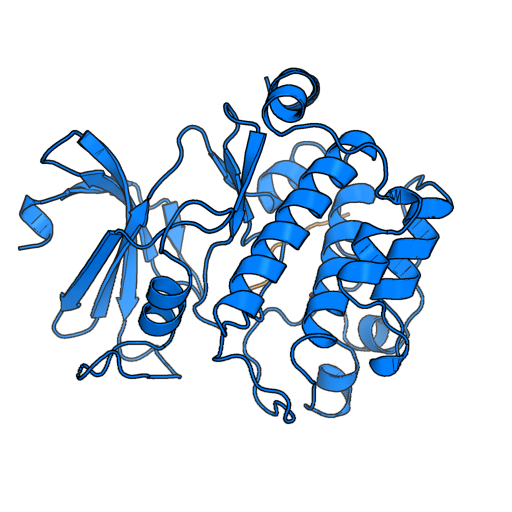1 14.005 1.00 30.58 193 LEU A C 1
ATOM 1227 O O . LEU A 1 193 ? 127.189 -17.859 15.209 1.00 31.32 193 LEU A O 1
ATOM 1232 N N . LYS A 1 194 ? 126.445 -18.989 13.410 1.00 31.92 194 LYS A N 1
ATOM 1233 C CA . LYS A 1 194 ? 125.504 -19.821 14.164 1.00 32.48 194 LYS A CA 1
ATOM 1234 C C . LYS A 1 194 ? 125.458 -21.202 13.527 1.00 31.66 194 LYS A C 1
ATOM 1235 O O . LYS A 1 194 ? 125.929 -21.406 12.407 1.00 30.14 194 LYS A O 1
ATOM 1241 N N . ASP A 1 195 ? 124.864 -22.154 14.244 1.00 32.70 195 ASP A N 1
ATOM 1242 C CA . ASP A 1 195 ? 124.753 -23.524 13.772 1.00 32.96 195 ASP A CA 1
ATOM 1243 C C . ASP A 1 195 ? 123.399 -23.835 13.139 1.00 34.09 195 ASP A C 1
ATOM 1244 O O . ASP A 1 195 ? 123.226 -24.930 12.592 1.00 34.91 195 ASP A O 1
ATOM 1249 N N . THR A 1 196 ? 122.439 -22.918 13.207 1.00 33.62 196 THR A N 1
ATOM 1250 C CA . THR A 1 196 ? 121.133 -23.105 12.594 1.00 34.62 196 THR A CA 1
ATOM 1251 C C . THR A 1 196 ? 121.154 -22.574 11.157 1.00 35.51 196 THR A C 1
ATOM 1252 O O . THR A 1 196 ? 122.125 -21.956 10.710 1.00 33.57 196 THR A O 1
ATOM 1256 N N . VAL A 1 197 ? 120.056 -22.807 10.434 1.00 33.32 197 VAL A N 1
ATOM 1257 C CA . VAL A 1 197 ? 120.035 -22.522 9.002 1.00 34.01 197 VAL A CA 1
ATOM 1258 C C . VAL A 1 197 ? 119.987 -21.016 8.751 1.00 33.40 197 VAL A C 1
ATOM 1259 O O . VAL A 1 197 ? 119.386 -20.257 9.511 1.00 35.35 197 VAL A O 1
ATOM 1263 N N . TYR A 1 198 ? 120.643 -20.579 7.675 1.00 32.90 198 TYR A N 1
ATOM 1264 C CA . TYR A 1 198 ? 120.525 -19.217 7.155 1.00 32.78 198 TYR A CA 1
ATOM 1265 C C . TYR A 1 198 ? 119.529 -19.202 5.995 1.00 34.84 198 TYR A C 1
ATOM 1266 O O . TYR A 1 198 ? 119.582 -20.068 5.115 1.00 33.08 198 TYR A O 1
ATOM 1275 N N . THR A 1 199 ? 118.633 -18.208 5.987 1.00 36.53 199 THR A N 1
ATOM 1276 C CA . THR A 1 199 ? 117.648 -18.044 4.922 1.00 37.43 199 THR A CA 1
ATOM 1277 C C . THR A 1 199 ? 117.762 -16.688 4.243 1.00 38.99 199 THR A C 1
ATOM 1278 O O . THR A 1 199 ? 116.884 -16.327 3.446 1.00 39.61 199 THR A O 1
ATOM 1282 N N . ASP A 1 200 ? 118.811 -15.926 4.551 1.00 38.96 200 ASP A N 1
ATOM 1283 C CA . ASP A 1 200 ? 119.098 -14.644 3.918 1.00 40.15 200 ASP A CA 1
ATOM 1284 C C . ASP A 1 200 ? 120.518 -14.689 3.360 1.00 38.02 200 ASP A C 1
ATOM 1285 O O . ASP A 1 200 ? 121.378 -15.402 3.891 1.00 37.59 200 ASP A O 1
ATOM 1290 N N . PHE A 1 201 ? 120.759 -13.923 2.290 1.00 36.25 201 PHE A N 1
ATOM 1291 C CA . PHE A 1 201 ? 122.074 -13.898 1.657 1.00 36.48 201 PHE A CA 1
ATOM 1292 C C . PHE A 1 201 ? 122.179 -12.688 0.743 1.00 37.23 201 PHE A C 1
ATOM 1293 O O . PHE A 1 201 ? 121.291 -12.463 -0.082 1.00 38.34 201 PHE A O 1
ATOM 1301 N N . ASP A 1 202 ? 123.281 -11.940 0.858 1.00 37.18 202 ASP A N 1
ATOM 1302 C CA . ASP A 1 202 ? 123.534 -10.814 -0.028 1.00 36.43 202 ASP A CA 1
ATOM 1303 C C . ASP A 1 202 ? 124.997 -10.771 -0.459 1.00 34.93 202 ASP A C 1
ATOM 1304 O O . ASP A 1 202 ? 125.517 -9.707 -0.819 1.00 36.57 202 ASP A O 1
ATOM 1307 N N . GLY A 1 203 ? 125.672 -11.913 -0.453 1.00 34.37 203 GLY A N 1
ATOM 1308 C CA . GLY A 1 203 ? 127.022 -12.004 -0.968 1.00 32.35 203 GLY A CA 1
ATOM 1309 C C . GLY A 1 203 ? 127.020 -12.132 -2.480 1.00 32.00 203 GLY A C 1
ATOM 1310 O O . GLY A 1 203 ? 126.063 -11.761 -3.155 1.00 33.09 203 GLY A O 1
ATOM 1311 N N . THR A 1 204 ? 128.097 -12.692 -3.021 1.00 33.05 204 THR A N 1
ATOM 1312 C CA . THR A 1 204 ? 128.260 -12.779 -4.468 1.00 31.94 204 THR A CA 1
ATOM 1313 C C . THR A 1 204 ? 127.674 -14.097 -4.977 1.00 31.88 204 THR A C 1
ATOM 1314 O O . THR A 1 204 ? 128.091 -15.179 -4.546 1.00 30.66 204 THR A O 1
ATOM 1318 N N . ARG A 1 205 ? 126.725 -13.998 -5.916 1.00 30.18 205 ARG A N 1
ATOM 1319 C CA . ARG A 1 205 ? 125.934 -15.163 -6.302 1.00 30.49 205 ARG A CA 1
ATOM 1320 C C . ARG A 1 205 ? 126.796 -16.249 -6.936 1.00 30.33 205 ARG A C 1
ATOM 1321 O O . ARG A 1 205 ? 126.579 -17.444 -6.685 1.00 31.64 205 ARG A O 1
ATOM 1329 N N . VAL A 1 206 ? 127.785 -15.868 -7.752 1.00 27.97 206 VAL A N 1
ATOM 1330 C CA . VAL A 1 206 ? 128.591 -16.878 -8.440 1.00 29.63 206 VAL A CA 1
ATOM 1331 C C . VAL A 1 206 ? 129.516 -17.638 -7.502 1.00 29.59 206 VAL A C 1
ATOM 1332 O O . VAL A 1 206 ? 130.091 -18.648 -7.922 1.00 28.93 206 VAL A O 1
ATOM 1336 N N . TYR A 1 207 ? 129.671 -17.190 -6.246 1.00 27.70 207 TYR A N 1
ATOM 1337 C CA . TYR A 1 207 ? 130.380 -17.954 -5.219 1.00 26.35 207 TYR A CA 1
ATOM 1338 C C . TYR A 1 207 ? 129.425 -18.597 -4.223 1.00 28.01 207 TYR A C 1
ATOM 1339 O O . TYR A 1 207 ? 129.876 -19.157 -3.214 1.00 26.30 207 TYR A O 1
ATOM 1348 N N . SER A 1 208 ? 128.040 -18.487 -4.478 1.00 27.09 208 SER A N 1
ATOM 1349 C CA . SER A 1 208 ? 127.129 -19.029 -3.483 1.00 28.42 208 SER A CA 1
ATOM 1350 C C . SER A 1 208 ? 126.806 -20.487 -3.806 1.00 29.64 208 SER A C 1
ATOM 1351 O O . SER A 1 208 ? 126.905 -20.907 -4.962 1.00 29.42 208 SER A O 1
ATOM 1354 N N . PRO A 1 209 ? 126.423 -21.287 -2.812 1.00 30.24 209 PRO A N 1
ATOM 1355 C CA . PRO A 1 209 ? 126.325 -22.739 -3.017 1.00 29.87 209 PRO A CA 1
ATOM 1356 C C . PRO A 1 209 ? 125.003 -23.137 -3.652 1.00 30.96 209 PRO A C 1
ATOM 1357 O O . PRO A 1 209 ? 124.014 -22.390 -3.609 1.00 31.63 209 PRO A O 1
ATOM 1361 N N . PRO A 1 210 ? 124.939 -24.336 -4.228 1.00 31.18 210 PRO A N 1
ATOM 1362 C CA . PRO A 1 210 ? 123.701 -24.766 -4.898 1.00 30.21 210 PRO A CA 1
ATOM 1363 C C . PRO A 1 210 ? 122.485 -24.857 -3.986 1.00 31.96 210 PRO A C 1
ATOM 1364 O O . PRO A 1 210 ? 121.357 -24.659 -4.462 1.00 32.21 210 PRO A O 1
ATOM 1368 N N . GLU A 1 211 ? 122.661 -25.166 -2.695 1.00 31.50 211 GLU A N 1
ATOM 1369 C CA . GLU A 1 211 ? 121.501 -25.209 -1.811 1.00 33.30 211 GLU A CA 1
ATOM 1370 C C . GLU A 1 211 ? 120.925 -23.820 -1.567 1.00 33.39 211 GLU A C 1
ATOM 1371 O O . GLU A 1 211 ? 119.743 -23.708 -1.236 1.00 34.09 211 GLU A O 1
ATOM 1377 N N . TRP A 1 212 ? 121.719 -22.759 -1.736 1.00 32.62 212 TRP A N 1
ATOM 1378 C CA . TRP A 1 212 ? 121.142 -21.416 -1.718 1.00 34.65 212 TRP A CA 1
ATOM 1379 C C . TRP A 1 212 ? 120.350 -21.153 -2.991 1.00 35.27 212 TRP A C 1
ATOM 1380 O O . TRP A 1 212 ? 119.202 -20.693 -2.934 1.00 34.52 212 TRP A O 1
ATOM 1391 N N . ILE A 1 213 ? 120.949 -21.460 -4.151 1.00 35.41 213 ILE A N 1
ATOM 1392 C CA . ILE A 1 213 ? 120.263 -21.297 -5.438 1.00 34.25 213 ILE A CA 1
ATOM 1393 C C . ILE A 1 213 ? 118.938 -22.051 -5.439 1.00 36.78 213 ILE A C 1
ATOM 1394 O O . ILE A 1 213 ? 117.893 -21.507 -5.818 1.00 36.92 213 ILE A O 1
ATOM 1399 N N . ARG A 1 214 ? 118.963 -23.322 -5.011 1.00 38.20 214 ARG A N 1
ATOM 1400 C CA . ARG A 1 214 ? 117.779 -24.169 -5.142 1.00 38.87 214 ARG A CA 1
ATOM 1401 C C . ARG A 1 214 ? 116.750 -23.911 -4.043 1.00 38.17 214 ARG A C 1
ATOM 1402 O O . ARG A 1 214 ? 115.553 -23.922 -4.319 1.00 39.13 214 ARG A O 1
ATOM 1407 N N . TYR A 1 215 ? 117.183 -23.686 -2.792 1.00 39.40 215 TYR A N 1
ATOM 1408 C CA . TYR A 1 215 ? 116.256 -23.673 -1.656 1.00 40.33 215 TYR A CA 1
ATOM 1409 C C . TYR A 1 215 ? 116.268 -22.407 -0.817 1.00 40.12 215 TYR A C 1
ATOM 1410 O O . TYR A 1 215 ? 115.459 -22.305 0.104 1.00 38.82 215 TYR A O 1
ATOM 1419 N N . HIS A 1 216 ? 117.170 -21.466 -1.071 1.00 38.41 216 HIS A N 1
ATOM 1420 C CA . HIS A 1 216 ? 117.338 -20.301 -0.202 1.00 38.79 216 HIS A CA 1
ATOM 1421 C C . HIS A 1 216 ? 117.616 -20.714 1.240 1.00 37.09 216 HIS A C 1
ATOM 1422 O O . HIS A 1 216 ? 117.166 -20.065 2.183 1.00 37.26 216 HIS A O 1
ATOM 1429 N N . ARG A 1 217 ? 118.386 -21.788 1.413 1.00 36.34 217 ARG A N 1
ATOM 1430 C CA . ARG A 1 217 ? 118.828 -22.255 2.720 1.00 34.55 217 ARG A CA 1
ATOM 1431 C C . ARG A 1 217 ? 120.281 -22.706 2.638 1.00 34.04 217 ARG A C 1
ATOM 1432 O O . ARG A 1 217 ? 120.687 -23.323 1.650 1.00 35.54 217 ARG A O 1
ATOM 1440 N N . TYR A 1 218 ? 121.058 -22.417 3.678 1.00 32.90 218 TYR A N 1
ATOM 1441 C CA . TYR A 1 218 ? 122.427 -22.909 3.759 1.00 31.66 218 TYR A CA 1
ATOM 1442 C C . TYR A 1 218 ? 122.864 -22.846 5.215 1.00 31.14 218 TYR A C 1
ATOM 1443 O O . TYR A 1 218 ? 122.247 -22.171 6.043 1.00 31.72 218 TYR A O 1
ATOM 1452 N N . HIS A 1 219 ? 123.923 -23.584 5.518 1.00 31.61 219 HIS A N 1
ATOM 1453 C CA . HIS A 1 219 ? 124.582 -23.502 6.808 1.00 31.65 219 HIS A CA 1
ATOM 1454 C C . HIS A 1 219 ? 125.950 -22.853 6.617 1.00 29.65 219 HIS A C 1
ATOM 1455 O O . HIS A 1 219 ? 126.521 -22.871 5.519 1.00 27.81 219 HIS A O 1
ATOM 1462 N N . GLY A 1 220 ? 126.451 -22.235 7.689 1.00 28.19 220 GLY A N 1
ATOM 1463 C CA . GLY A 1 220 ? 127.544 -21.282 7.534 1.00 27.35 220 GLY A CA 1
ATOM 1464 C C . GLY A 1 220 ? 128.835 -21.911 7.039 1.00 27.05 220 GLY A C 1
ATOM 1465 O O . GLY A 1 220 ? 129.416 -21.467 6.046 1.00 27.11 220 GLY A O 1
ATOM 1466 N N A ARG A 1 221 ? 129.291 -22.961 7.721 0.52 28.91 221 ARG A N 1
ATOM 1467 N N B ARG A 1 221 ? 129.307 -22.956 7.721 0.48 28.90 221 ARG A N 1
ATOM 1468 C CA A ARG A 1 221 ? 130.607 -23.522 7.439 0.52 28.40 221 ARG A CA 1
ATOM 1469 C CA B ARG A 1 221 ? 130.632 -23.481 7.401 0.48 28.35 221 ARG A CA 1
ATOM 1470 C C A ARG A 1 221 ? 130.640 -24.202 6.076 0.52 28.04 221 ARG A C 1
ATOM 1471 C C B ARG A 1 221 ? 130.642 -24.195 6.055 0.48 28.05 221 ARG A C 1
ATOM 1472 O O A ARG A 1 221 ? 131.578 -24.003 5.291 0.52 26.73 221 ARG A O 1
ATOM 1473 O O B ARG A 1 221 ? 131.577 -24.016 5.260 0.48 26.73 221 ARG A O 1
ATOM 1488 N N . SER A 1 222 ? 129.615 -25.000 5.770 1.00 26.50 222 SER A N 1
ATOM 1489 C CA . SER A 1 222 ? 129.609 -25.716 4.499 1.00 27.87 222 SER A CA 1
ATOM 1490 C C . SER A 1 222 ? 129.429 -24.764 3.318 1.00 28.03 222 SER A C 1
ATOM 1491 O O . SER A 1 222 ? 130.001 -25.001 2.244 1.00 28.70 222 SER A O 1
ATOM 1494 N N . ALA A 1 223 ? 128.687 -23.665 3.496 1.00 25.99 223 ALA A N 1
ATOM 1495 C CA . ALA A 1 223 ? 128.610 -22.656 2.435 1.00 26.86 223 ALA A CA 1
ATOM 1496 C C . ALA A 1 223 ? 129.947 -21.950 2.241 1.00 25.99 223 ALA A C 1
ATOM 1497 O O . ALA A 1 223 ? 130.309 -21.586 1.111 1.00 25.22 223 ALA A O 1
ATOM 1499 N N . ALA A 1 224 ? 130.686 -21.728 3.337 1.00 25.45 224 ALA A N 1
ATOM 1500 C CA . ALA A 1 224 ? 131.998 -21.098 3.218 1.00 24.96 224 ALA A CA 1
ATOM 1501 C C . ALA A 1 224 ? 132.955 -21.989 2.431 1.00 25.14 224 ALA A C 1
ATOM 1502 O O . ALA A 1 224 ? 133.723 -21.498 1.593 1.00 23.75 224 ALA A O 1
ATOM 1504 N N . VAL A 1 225 ? 132.888 -23.306 2.667 1.00 24.27 225 VAL A N 1
ATOM 1505 C CA . VAL A 1 225 ? 133.754 -24.259 1.988 1.00 23.63 225 VAL A CA 1
ATOM 1506 C C . VAL A 1 225 ? 133.460 -24.272 0.496 1.00 25.41 225 VAL A C 1
ATOM 1507 O O . VAL A 1 225 ? 134.379 -24.386 -0.327 1.00 26.48 225 VAL A O 1
ATOM 1511 N N . TRP A 1 226 ? 132.179 -24.167 0.118 1.00 24.33 226 TRP A N 1
ATOM 1512 C CA . TRP A 1 226 ? 131.843 -24.068 -1.302 1.00 24.60 226 TRP A CA 1
ATOM 1513 C C . TRP A 1 226 ? 132.525 -22.857 -1.928 1.00 23.84 226 TRP A C 1
ATOM 1514 O O . TRP A 1 226 ? 133.178 -22.978 -2.963 1.00 26.61 226 TRP A O 1
ATOM 1525 N N . SER A 1 227 ? 132.422 -21.683 -1.291 1.00 24.53 227 SER A N 1
ATOM 1526 C CA . SER A 1 227 ? 133.057 -20.495 -1.861 1.00 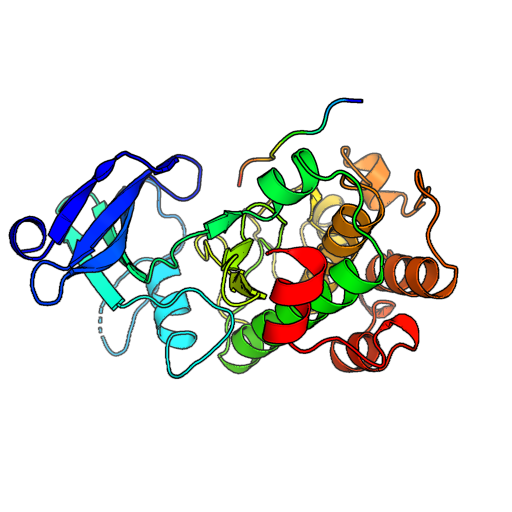23.69 227 SER A CA 1
ATOM 1527 C C . SER A 1 227 ? 134.568 -20.644 -1.906 1.00 23.63 227 SER A C 1
ATOM 1528 O O . SER A 1 227 ? 135.216 -20.058 -2.781 1.00 22.63 227 SER A O 1
ATOM 1531 N N . LEU A 1 228 ? 135.149 -21.413 -0.974 1.00 22.19 228 LEU A N 1
ATOM 1532 C CA . LEU A 1 228 ? 136.589 -21.661 -1.021 1.00 22.42 228 LEU A CA 1
ATOM 1533 C C . LEU A 1 228 ? 136.959 -22.564 -2.202 1.00 24.31 228 LEU A C 1
ATOM 1534 O O . LEU A 1 228 ? 137.997 -22.367 -2.841 1.00 24.78 228 LEU A O 1
ATOM 1539 N N . GLY A 1 229 ? 136.110 -23.539 -2.525 1.00 21.57 229 GLY A N 1
ATOM 1540 C CA . GLY A 1 229 ? 136.316 -24.307 -3.747 1.00 23.95 229 GLY A CA 1
ATOM 1541 C C . GLY A 1 229 ? 136.256 -23.457 -5.007 1.00 24.52 229 GLY A C 1
ATOM 1542 O O . GLY A 1 229 ? 137.066 -23.631 -5.918 1.00 24.92 229 GLY A O 1
ATOM 1543 N N . ILE A 1 230 ? 135.301 -22.523 -5.075 1.00 24.85 230 ILE A N 1
ATOM 1544 C CA . ILE A 1 230 ? 135.254 -21.584 -6.196 1.00 24.21 230 ILE A CA 1
ATOM 1545 C C . ILE A 1 230 ? 136.547 -20.782 -6.263 1.00 25.18 230 ILE A C 1
ATOM 1546 O O . ILE A 1 230 ? 137.142 -20.606 -7.338 1.00 24.66 230 ILE A O 1
ATOM 1551 N N . LEU A 1 231 ? 136.999 -20.288 -5.105 1.00 23.86 231 LEU A N 1
ATOM 1552 C CA . LEU A 1 231 ? 138.198 -19.458 -5.040 1.00 24.41 231 LEU A CA 1
ATOM 1553 C C . LEU A 1 231 ? 139.447 -20.220 -5.495 1.00 25.93 231 LEU A C 1
ATOM 1554 O O . LEU A 1 231 ? 140.282 -19.680 -6.231 1.00 25.65 231 LEU A O 1
ATOM 1559 N N . LEU A 1 232 ? 139.598 -21.473 -5.053 1.00 22.63 232 LEU A N 1
ATOM 1560 C CA . LEU A 1 232 ? 140.761 -22.259 -5.432 1.00 22.41 232 LEU A CA 1
ATOM 1561 C C . LEU A 1 232 ? 140.769 -22.550 -6.937 1.00 25.89 232 LEU A C 1
ATOM 1562 O O . LEU A 1 232 ? 141.821 -22.459 -7.591 1.00 26.93 232 LEU A O 1
ATOM 1567 N N . TYR A 1 233 ? 139.615 -22.935 -7.495 1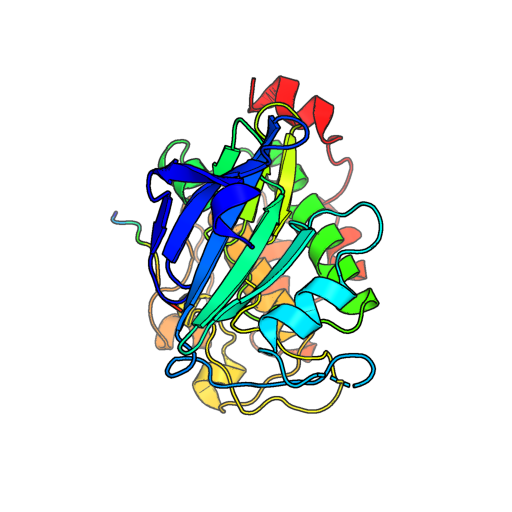.00 24.06 233 TYR A N 1
ATOM 1568 C CA . TYR A 1 233 ? 139.513 -23.104 -8.941 1.00 25.30 233 TYR A CA 1
ATOM 1569 C C . TYR A 1 233 ? 139.929 -21.819 -9.652 1.00 25.02 233 TYR A C 1
ATOM 1570 O O . TYR A 1 233 ? 140.713 -21.843 -10.604 1.00 26.47 233 TYR A O 1
ATOM 1579 N N . ASP A 1 234 ? 139.407 -20.685 -9.182 1.00 27.00 234 ASP A N 1
ATOM 1580 C CA . ASP A 1 234 ? 139.771 -19.371 -9.704 1.00 26.10 234 ASP A CA 1
ATOM 1581 C C . ASP A 1 234 ? 141.288 -19.172 -9.722 1.00 27.70 234 ASP A C 1
ATOM 1582 O O . ASP A 1 234 ? 141.854 -18.724 -10.726 1.00 28.89 234 ASP A O 1
ATOM 1587 N N . MET A 1 235 ? 141.962 -19.541 -8.627 1.00 25.06 235 MET A N 1
ATOM 1588 C CA . MET A 1 235 ? 143.410 -19.363 -8.537 1.00 27.73 235 MET A CA 1
ATOM 1589 C C . MET A 1 235 ? 144.156 -20.217 -9.560 1.00 29.13 235 MET A C 1
ATOM 1590 O O . MET A 1 235 ? 145.053 -19.724 -10.241 1.00 31.54 235 MET A O 1
ATOM 1595 N N . VAL A 1 236 ? 143.824 -21.509 -9.664 1.00 25.72 236 VAL A N 1
ATOM 1596 C CA . VAL A 1 236 ? 144.617 -22.402 -10.510 1.00 27.97 236 VAL A CA 1
ATOM 1597 C C . VAL A 1 236 ? 144.164 -22.426 -11.968 1.00 28.77 236 VAL A C 1
ATOM 1598 O O . VAL A 1 236 ? 144.919 -22.909 -12.830 1.00 30.24 236 VAL A O 1
ATOM 1602 N N . CYS A 1 237 ? 142.978 -21.899 -12.284 1.00 29.16 237 CYS A N 1
ATOM 1603 C CA . CYS A 1 237 ? 142.514 -21.860 -13.668 1.00 30.00 237 CYS A CA 1
ATOM 1604 C C . CYS A 1 237 ? 142.472 -20.466 -14.277 1.00 29.65 237 CYS A C 1
ATOM 1605 O O . CYS A 1 237 ? 142.334 -20.357 -15.495 1.00 29.80 237 CYS A O 1
ATOM 1608 N N . GLY A 1 238 ? 142.578 -19.405 -13.475 1.00 30.65 238 GLY A N 1
ATOM 1609 C CA . GLY A 1 238 ? 142.534 -18.053 -13.988 1.00 30.82 238 GLY A CA 1
ATOM 1610 C C . GLY A 1 238 ? 141.159 -17.414 -14.032 1.00 30.43 238 GLY A C 1
ATOM 1611 O O . GLY A 1 238 ? 141.067 -16.209 -14.315 1.00 30.22 238 GLY A O 1
ATOM 1612 N N . ASP A 1 239 ? 140.094 -18.168 -13.764 1.00 30.41 239 ASP A N 1
ATOM 1613 C CA . ASP A 1 239 ? 138.763 -17.589 -13.623 1.00 29.60 239 ASP A CA 1
ATOM 1614 C C . ASP A 1 239 ? 137.865 -18.601 -12.920 1.00 29.62 239 ASP A C 1
ATOM 1615 O O . ASP A 1 239 ? 138.227 -19.764 -12.752 1.00 30.81 239 ASP A O 1
ATOM 1620 N N . ILE A 1 240 ? 136.689 -18.142 -12.505 1.00 28.87 240 ILE A N 1
ATOM 1621 C CA . ILE A 1 240 ? 135.793 -18.961 -11.689 1.00 28.05 240 ILE A CA 1
ATOM 1622 C C . ILE A 1 240 ? 135.154 -20.025 -12.574 1.00 30.26 240 ILE A C 1
ATOM 1623 O O . ILE A 1 240 ? 135.098 -19.861 -13.802 1.00 30.36 240 ILE A O 1
ATOM 1628 N N . PRO A 1 241 ? 134.679 -21.135 -12.010 1.00 29.16 241 PRO A N 1
ATOM 1629 C CA . PRO A 1 241 ? 134.147 -22.209 -12.860 1.00 28.39 241 PRO A CA 1
ATOM 1630 C C . PRO A 1 241 ? 132.740 -21.958 -13.384 1.00 29.91 241 PRO A C 1
ATOM 1631 O O . PRO A 1 241 ? 132.396 -22.429 -14.469 1.00 29.29 241 PRO A O 1
ATOM 1635 N N . PHE A 1 242 ? 131.904 -21.256 -12.620 1.00 32.25 242 PHE A N 1
ATOM 1636 C CA . PHE A 1 242 ? 130.486 -21.147 -12.935 1.00 31.26 242 PHE A CA 1
ATOM 1637 C C . PHE A 1 242 ? 130.102 -19.684 -13.077 1.00 32.06 242 PHE A C 1
ATOM 1638 O O . PHE A 1 242 ? 130.560 -18.842 -12.298 1.00 32.53 242 PHE A O 1
ATOM 1646 N N . GLU A 1 243 ? 129.240 -19.391 -14.056 1.00 37.42 243 GLU A N 1
ATOM 1647 C CA . GLU A 1 243 ? 128.622 -18.075 -14.196 1.00 38.68 243 GLU A CA 1
ATOM 1648 C C . GLU A 1 243 ? 127.104 -18.089 -14.065 1.00 39.06 243 GLU A C 1
ATOM 1649 O O . GLU A 1 243 ? 126.524 -17.041 -13.767 1.00 40.61 243 GLU A O 1
ATOM 1655 N N . HIS A 1 244 ? 126.442 -19.215 -14.315 1.00 39.52 244 HIS A N 1
ATOM 1656 C CA . HIS A 1 244 ? 124.990 -19.267 -14.337 1.00 39.39 244 HIS A CA 1
ATOM 1657 C C . HIS A 1 244 ? 124.474 -20.243 -13.292 1.00 38.25 244 HIS A C 1
ATOM 1658 O O . HIS A 1 244 ? 125.172 -21.180 -12.887 1.00 35.96 244 HIS A O 1
ATOM 1665 N N . ASP A 1 245 ? 123.221 -20.014 -12.882 1.00 35.72 245 ASP A N 1
ATOM 1666 C CA . ASP A 1 245 ? 122.610 -20.836 -11.837 1.00 37.48 245 ASP A CA 1
ATOM 1667 C C . ASP A 1 245 ? 122.643 -22.314 -12.203 1.00 37.61 245 ASP A C 1
ATOM 1668 O O . ASP A 1 245 ? 122.904 -23.170 -11.351 1.00 37.36 245 ASP A O 1
ATOM 1673 N N . GLU A 1 246 ? 122.399 -22.626 -13.472 1.00 37.32 246 GLU A N 1
ATOM 1674 C CA . GLU A 1 246 ? 122.334 -24.012 -13.906 1.00 38.39 246 GLU A CA 1
ATOM 1675 C C . GLU A 1 246 ? 123.695 -24.691 -13.823 1.00 37.16 246 GLU A C 1
ATOM 1676 O O . GLU A 1 246 ? 123.768 -25.890 -13.534 1.00 36.78 246 GLU A O 1
ATOM 1680 N N . GLU A 1 247 ? 124.779 -23.951 -14.072 1.00 37.55 247 GLU A N 1
ATOM 1681 C CA . GLU A 1 247 ? 126.109 -24.516 -13.856 1.00 37.10 247 GLU A CA 1
ATOM 1682 C C . GLU A 1 247 ? 126.371 -24.754 -12.379 1.00 36.19 247 GLU A C 1
ATOM 1683 O O . GLU A 1 247 ? 126.990 -25.758 -12.012 1.00 36.98 247 GLU A O 1
ATOM 1689 N N . ILE A 1 248 ? 125.936 -23.825 -11.521 1.00 34.31 248 ILE A N 1
ATOM 1690 C CA . ILE A 1 248 ? 126.187 -23.954 -10.087 1.00 33.73 248 ILE A CA 1
ATOM 1691 C C . ILE A 1 248 ? 125.517 -25.210 -9.541 1.00 34.44 248 ILE A C 1
ATOM 1692 O O . ILE A 1 248 ? 126.118 -25.976 -8.779 1.00 34.53 248 ILE A O 1
ATOM 1697 N N . ILE A 1 249 ? 124.252 -25.430 -9.905 1.00 36.01 249 ILE A N 1
ATOM 1698 C CA . ILE A 1 249 ? 123.535 -26.581 -9.361 1.00 38.54 249 ILE A CA 1
ATOM 1699 C C . ILE A 1 249 ? 123.827 -27.857 -10.129 1.00 39.38 249 ILE A C 1
ATOM 1700 O O . ILE A 1 249 ? 123.454 -28.941 -9.663 1.00 39.25 249 ILE A O 1
ATOM 1705 N N . GLY A 1 250 ? 124.480 -27.758 -11.292 1.00 41.08 250 GLY A N 1
ATOM 1706 C CA . GLY A 1 250 ? 124.786 -28.944 -12.072 1.00 41.07 250 GLY A CA 1
ATOM 1707 C C . GLY A 1 250 ? 125.952 -29.744 -11.526 1.00 42.61 250 GLY A C 1
ATOM 1708 O O . GLY A 1 250 ? 126.027 -30.958 -11.744 1.00 45.19 250 GLY A O 1
ATOM 1709 N N . GLY A 1 251 ? 126.870 -29.091 -10.825 1.00 46.09 251 GLY A N 1
ATOM 1710 C CA . GLY A 1 251 ? 127.953 -29.797 -10.158 1.00 47.67 251 GLY A CA 1
ATOM 1711 C C . GLY A 1 251 ? 128.895 -30.574 -11.061 1.00 47.55 251 GLY A C 1
ATOM 1712 O O . GLY A 1 251 ? 129.418 -31.618 -10.642 1.00 47.46 251 GLY A O 1
ATOM 1713 N N . GLN A 1 252 ? 129.119 -30.113 -12.292 1.00 43.06 252 GLN A N 1
ATOM 1714 C CA . GLN A 1 252 ? 130.194 -30.628 -13.130 1.00 41.41 252 GLN A CA 1
ATOM 1715 C C . GLN A 1 252 ? 131.305 -29.585 -13.168 1.00 40.18 252 GLN A C 1
ATOM 1716 O O . GLN A 1 252 ? 131.048 -28.413 -13.455 1.00 40.30 252 GLN A O 1
ATOM 1719 N N . VAL A 1 253 ? 132.528 -30.003 -12.855 1.00 34.60 253 VAL A N 1
ATOM 1720 C CA . VAL A 1 253 ? 133.687 -29.120 -12.839 1.00 32.60 253 VAL A CA 1
ATOM 1721 C C . VAL A 1 253 ? 134.574 -29.493 -14.024 1.00 35.30 253 VAL A C 1
ATOM 1722 O O . VAL A 1 253 ? 135.228 -30.545 -14.017 1.00 34.55 253 VAL A O 1
ATOM 1726 N N . PHE A 1 254 ? 134.593 -28.638 -15.050 1.00 29.51 254 PHE A N 1
ATOM 1727 C CA . PHE A 1 254 ? 135.508 -28.786 -16.176 1.00 30.41 254 PHE A CA 1
ATOM 1728 C C . PHE A 1 254 ? 136.764 -27.962 -15.892 1.00 30.66 254 PHE A C 1
ATOM 1729 O O . PHE A 1 254 ? 136.666 -26.789 -15.526 1.00 30.88 254 PHE A O 1
ATOM 1737 N N . PHE A 1 255 ? 137.944 -28.577 -16.024 1.00 31.84 255 PHE A N 1
ATOM 1738 C CA . PHE A 1 255 ? 139.201 -27.862 -15.806 1.00 33.01 255 PHE A CA 1
ATOM 1739 C C . PHE A 1 255 ? 139.744 -27.333 -17.129 1.00 33.62 255 PHE A C 1
ATOM 1740 O O . PHE A 1 255 ? 140.027 -28.106 -18.048 1.00 36.07 255 PHE A O 1
ATOM 1748 N N . ARG A 1 256 ? 139.875 -26.010 -17.218 1.00 34.70 256 ARG A N 1
ATOM 1749 C CA . ARG A 1 256 ? 140.301 -25.330 -18.440 1.00 37.71 256 ARG A CA 1
ATOM 1750 C C . ARG A 1 256 ? 141.804 -25.121 -18.503 1.00 38.42 256 ARG A C 1
ATOM 1751 O O . ARG A 1 256 ? 142.307 -24.638 -19.519 1.00 39.76 256 ARG A O 1
ATOM 1759 N N . GLN A 1 257 ? 142.516 -25.455 -17.433 1.00 34.19 257 GLN A N 1
ATOM 1760 C CA . GLN A 1 257 ? 143.962 -25.379 -17.358 1.00 35.82 257 GLN A CA 1
ATOM 1761 C C . GLN A 1 257 ? 144.490 -26.708 -16.841 1.00 34.56 257 GLN A C 1
ATOM 1762 O O . GLN A 1 257 ? 143.762 -27.488 -16.220 1.00 31.46 257 GLN A O 1
ATOM 1768 N N . ARG A 1 258 ? 145.773 -26.950 -17.107 1.00 31.15 258 ARG A N 1
ATOM 1769 C CA . ARG A 1 258 ? 146.453 -28.090 -16.527 1.00 31.17 258 ARG A CA 1
ATOM 1770 C C . ARG A 1 258 ? 146.492 -27.920 -15.016 1.00 29.72 258 ARG A C 1
ATOM 1771 O O . ARG A 1 258 ? 147.063 -26.955 -14.514 1.00 30.52 258 ARG A O 1
ATOM 1779 N N . VAL A 1 259 ? 145.842 -28.830 -14.300 1.00 32.02 259 VAL A N 1
ATOM 1780 C CA . VAL A 1 259 ? 145.789 -28.816 -12.845 1.00 31.06 259 VAL A CA 1
ATOM 1781 C C . VAL A 1 259 ? 146.080 -30.233 -12.368 1.00 32.41 259 VAL A C 1
ATOM 1782 O O . VAL A 1 259 ? 145.600 -31.207 -12.963 1.00 31.18 259 VAL A O 1
ATOM 1786 N N . SER A 1 260 ? 146.898 -30.353 -11.321 1.00 30.91 260 SER A N 1
ATOM 1787 C CA . SER A 1 260 ? 147.294 -31.663 -10.817 1.00 34.78 260 SER A CA 1
ATOM 1788 C C . SER A 1 260 ? 146.077 -32.436 -10.317 1.00 31.62 260 SER A C 1
ATOM 1789 O O . SER A 1 260 ? 145.046 -31.859 -9.956 1.00 28.91 260 SER A O 1
ATOM 1792 N N . SER A 1 261 ? 146.198 -33.767 -10.328 1.00 36.14 261 SER A N 1
ATOM 1793 C CA . SER A 1 261 ? 145.109 -34.621 -9.861 1.00 34.17 261 SER A CA 1
ATOM 1794 C C . SER A 1 261 ? 144.764 -34.344 -8.399 1.00 33.43 261 SER A C 1
ATOM 1795 O O . SER A 1 261 ? 143.588 -34.355 -8.018 1.00 29.08 261 SER A O 1
ATOM 1798 N N . GLU A 1 262 ? 145.781 -34.119 -7.563 1.00 34.38 262 GLU A N 1
ATOM 1799 C CA . GLU A 1 262 ? 145.538 -33.821 -6.157 1.00 35.02 262 GLU A CA 1
ATOM 1800 C C . GLU A 1 262 ? 144.745 -32.526 -5.991 1.00 31.84 262 GLU A C 1
ATOM 1801 O O . GLU A 1 262 ? 143.827 -32.451 -5.160 1.00 28.88 262 GLU A O 1
ATOM 1807 N N . CYS A 1 263 ? 145.082 -31.491 -6.770 1.00 34.54 263 CYS A N 1
ATOM 1808 C CA . CYS A 1 263 ? 144.352 -30.230 -6.667 1.00 30.95 263 CYS A CA 1
ATOM 1809 C C . CYS A 1 263 ? 142.928 -30.357 -7.218 1.00 29.11 263 CYS A C 1
ATOM 1810 O O . CYS A 1 263 ? 141.977 -29.823 -6.625 1.00 27.09 263 CYS A O 1
ATOM 1813 N N . GLN A 1 264 ? 142.764 -31.041 -8.353 1.00 29.75 264 GLN A N 1
ATOM 1814 C CA . GLN A 1 264 ? 141.428 -31.308 -8.884 1.00 29.78 264 GLN A CA 1
ATOM 1815 C C . GLN A 1 264 ? 140.545 -31.992 -7.845 1.00 29.23 264 GLN A C 1
ATOM 1816 O O . GLN A 1 264 ? 139.368 -31.641 -7.676 1.00 26.05 264 GLN A O 1
ATOM 1822 N N . HIS A 1 265 ? 141.096 -33.005 -7.167 1.00 30.87 265 HIS A N 1
ATOM 1823 C CA . HIS A 1 265 ? 140.351 -33.704 -6.128 1.00 31.36 265 HIS A CA 1
ATOM 1824 C C . HIS A 1 265 ? 139.907 -32.747 -5.014 1.00 29.40 265 HIS A C 1
ATOM 1825 O O . HIS A 1 265 ? 138.734 -32.744 -4.618 1.00 27.05 265 HIS A O 1
ATOM 1832 N N . LEU A 1 266 ? 140.821 -31.921 -4.497 1.00 29.41 266 LEU A N 1
ATOM 1833 C CA . LEU A 1 266 ? 140.431 -31.014 -3.413 1.00 28.76 266 LEU A CA 1
ATOM 1834 C C . LEU A 1 266 ? 139.320 -30.067 -3.857 1.00 26.46 266 LEU A C 1
ATOM 1835 O O . LEU A 1 266 ? 138.370 -29.811 -3.107 1.00 25.51 266 LEU A O 1
ATOM 1840 N N . ILE A 1 267 ? 139.414 -29.559 -5.085 1.00 26.58 267 ILE A N 1
ATOM 1841 C CA . ILE A 1 267 ? 138.426 -28.616 -5.588 1.00 25.90 267 ILE A CA 1
ATOM 1842 C C . ILE A 1 267 ? 137.066 -29.286 -5.708 1.00 26.44 267 ILE A C 1
ATOM 1843 O O . ILE A 1 267 ? 136.053 -28.745 -5.256 1.00 27.61 267 ILE A O 1
ATOM 1848 N N . ARG A 1 268 ? 137.027 -30.482 -6.306 1.00 25.68 268 ARG A N 1
ATOM 1849 C CA . ARG A 1 268 ? 135.760 -31.190 -6.472 1.00 28.86 268 ARG A CA 1
ATOM 1850 C C . ARG A 1 268 ? 135.161 -31.599 -5.128 1.00 28.95 268 ARG A C 1
ATOM 1851 O O . ARG A 1 268 ? 133.937 -31.689 -4.993 1.00 29.34 268 ARG A O 1
ATOM 1859 N N . TRP A 1 269 ? 136.002 -31.822 -4.125 1.00 27.79 269 TRP A N 1
ATOM 1860 C CA . TRP A 1 269 ? 135.508 -32.132 -2.789 1.00 28.77 269 TRP A CA 1
ATOM 1861 C C . TRP A 1 269 ? 134.835 -30.916 -2.167 1.00 27.69 269 TRP A C 1
ATOM 1862 O O . TRP A 1 269 ? 133.713 -31.010 -1.660 1.00 29.14 269 TRP A O 1
ATOM 1873 N N . CYS A 1 270 ? 135.490 -29.749 -2.245 1.00 26.54 270 CYS A N 1
ATOM 1874 C CA . CYS A 1 270 ? 134.895 -28.500 -1.768 1.00 27.40 270 CYS A CA 1
ATOM 1875 C C . CYS A 1 270 ? 133.594 -28.169 -2.483 1.00 29.71 270 CYS A C 1
ATOM 1876 O O . CYS A 1 270 ? 132.699 -27.563 -1.881 1.00 30.08 270 CYS A O 1
ATOM 1879 N N . LEU A 1 271 ? 133.483 -28.541 -3.762 1.00 26.10 271 LEU A N 1
ATOM 1880 C CA . LEU A 1 271 ? 132.317 -28.273 -4.596 1.00 28.42 271 LEU A CA 1
ATOM 1881 C C . LEU A 1 271 ? 131.340 -29.448 -4.646 1.00 28.77 271 LEU A C 1
ATOM 1882 O O . LEU A 1 271 ? 130.558 -29.547 -5.588 1.00 28.26 271 LEU A O 1
ATOM 1887 N N . ALA A 1 272 ? 131.338 -30.320 -3.637 1.00 28.82 272 ALA A N 1
ATOM 1888 C CA . ALA A 1 272 ? 130.315 -31.362 -3.601 1.00 30.28 272 ALA A CA 1
ATOM 1889 C C . ALA A 1 272 ? 128.931 -30.723 -3.536 1.00 31.41 272 ALA A C 1
ATOM 1890 O O . ALA A 1 272 ? 128.710 -29.770 -2.784 1.00 30.53 272 ALA A O 1
ATOM 1892 N N . LEU A 1 273 ? 128.002 -31.249 -4.340 1.00 30.41 273 LEU A N 1
ATOM 1893 C CA . LEU A 1 273 ? 126.644 -30.710 -4.368 1.00 31.51 273 LEU A CA 1
ATOM 1894 C C . LEU A 1 273 ? 125.969 -30.817 -3.001 1.00 33.45 273 LEU A C 1
ATOM 1895 O O . LEU A 1 273 ? 125.314 -29.875 -2.548 1.00 34.74 273 LEU A O 1
ATOM 1900 N N . ARG A 1 274 ? 126.084 -31.969 -2.342 1.00 33.49 274 ARG A N 1
ATOM 1901 C CA . ARG A 1 274 ? 125.472 -32.097 -1.024 1.00 34.80 274 ARG A CA 1
ATOM 1902 C C . ARG A 1 274 ? 126.368 -31.439 0.019 1.00 34.25 274 ARG A C 1
ATOM 1903 O O . ARG A 1 274 ? 127.558 -31.759 0.092 1.00 32.14 274 ARG A O 1
ATOM 1905 N N . PRO A 1 275 ? 125.839 -30.508 0.823 1.00 34.38 275 PRO A N 1
ATOM 1906 C CA . PRO A 1 275 ? 126.697 -29.796 1.795 1.00 34.08 275 PRO A CA 1
ATOM 1907 C C . PRO A 1 275 ? 127.430 -30.717 2.763 1.00 34.92 275 PRO A C 1
ATOM 1908 O O . PRO A 1 275 ? 128.586 -30.436 3.119 1.00 33.33 275 PRO A O 1
ATOM 1912 N N . SER A 1 276 ? 126.789 -31.803 3.213 1.00 36.40 276 SER A N 1
ATOM 1913 C CA . SER A 1 276 ? 127.445 -32.708 4.144 1.00 36.59 276 SER A CA 1
ATOM 1914 C C . SER A 1 276 ? 128.524 -33.559 3.486 1.00 36.82 276 SER A C 1
ATOM 1915 O O . SER A 1 276 ? 129.288 -34.213 4.201 1.00 38.61 276 SER A O 1
ATOM 1918 N N . ASP A 1 277 ? 128.623 -33.564 2.160 1.00 35.55 277 ASP A N 1
ATOM 1919 C CA . ASP A 1 277 ? 129.740 -34.224 1.499 1.00 33.91 277 ASP A CA 1
ATOM 1920 C C . ASP A 1 277 ? 130.987 -33.347 1.388 1.00 33.73 277 ASP A C 1
ATOM 1921 O O . ASP A 1 277 ? 132.017 -33.836 0.916 1.00 33.17 277 ASP A O 1
ATOM 1926 N N . ARG A 1 278 ? 130.931 -32.076 1.797 1.00 30.74 278 ARG A N 1
ATOM 1927 C CA . ARG A 1 278 ? 132.088 -31.201 1.702 1.00 29.15 278 ARG A CA 1
ATOM 1928 C C . ARG A 1 278 ? 133.039 -31.432 2.876 1.00 29.36 278 ARG A C 1
ATOM 1929 O O . ARG A 1 278 ? 132.628 -31.891 3.953 1.00 30.61 278 ARG A O 1
ATOM 1937 N N . PRO A 1 279 ? 134.324 -31.128 2.690 1.00 30.11 279 PRO A N 1
ATOM 1938 C CA . PRO A 1 279 ? 135.290 -31.305 3.781 1.00 28.95 279 PRO A CA 1
ATOM 1939 C C . PRO A 1 279 ? 135.147 -30.233 4.851 1.00 29.90 279 PRO A C 1
ATOM 1940 O O . PRO A 1 279 ? 134.689 -29.119 4.590 1.00 29.65 279 PRO A O 1
ATOM 1944 N N . THR A 1 280 ? 135.541 -30.590 6.076 1.00 32.25 280 THR A N 1
ATOM 1945 C CA . THR A 1 280 ? 135.782 -29.598 7.116 1.00 31.22 280 THR A CA 1
ATOM 1946 C C . THR A 1 280 ? 137.043 -28.794 6.788 1.00 30.88 280 THR A C 1
ATOM 1947 O O . THR A 1 280 ? 137.809 -29.136 5.879 1.00 29.89 280 THR A O 1
ATOM 1951 N N . PHE A 1 281 ? 137.270 -27.715 7.547 1.00 32.09 281 PHE A N 1
ATOM 1952 C CA . PHE A 1 281 ? 138.511 -26.965 7.361 1.00 31.61 281 PHE A CA 1
ATOM 1953 C C . PHE A 1 281 ? 139.723 -27.820 7.709 1.00 31.46 281 PHE A C 1
ATOM 1954 O O . PHE A 1 281 ? 140.756 -27.742 7.033 1.00 30.98 281 PHE A O 1
ATOM 1962 N N . GLU A 1 282 ? 139.600 -28.664 8.739 1.00 30.70 282 GLU A N 1
ATOM 1963 C CA . GLU A 1 282 ? 140.670 -29.596 9.093 1.00 30.98 282 GLU A CA 1
ATOM 1964 C C . GLU A 1 282 ? 140.979 -30.547 7.944 1.00 31.43 282 GLU A C 1
ATOM 1965 O O . GLU A 1 282 ? 142.148 -30.798 7.634 1.00 32.16 282 GLU A O 1
ATOM 1971 N N . GLU A 1 283 ? 139.943 -31.083 7.300 1.00 31.07 283 GLU A N 1
ATOM 1972 C CA . GLU A 1 283 ? 140.148 -31.990 6.171 1.00 31.68 283 GLU A CA 1
ATOM 1973 C C . GLU A 1 283 ? 140.774 -31.275 4.972 1.00 30.99 283 GLU A C 1
ATOM 1974 O O . GLU A 1 283 ? 141.612 -31.853 4.270 1.00 31.35 283 GLU A O 1
ATOM 1980 N N . ILE A 1 284 ? 140.378 -30.032 4.705 1.00 29.54 284 ILE A N 1
ATOM 1981 C CA . ILE A 1 284 ? 141.052 -29.267 3.658 1.00 29.02 284 ILE A CA 1
ATOM 1982 C C . ILE A 1 284 ? 142.543 -29.118 3.975 1.00 29.18 284 ILE A C 1
ATOM 1983 O O . ILE A 1 284 ? 143.412 -29.446 3.156 1.00 29.63 284 ILE A O 1
ATOM 1988 N N . GLN A 1 285 ? 142.862 -28.647 5.176 1.00 29.59 285 GLN A N 1
ATOM 1989 C CA . GLN A 1 285 ? 144.264 -28.395 5.519 1.00 31.45 285 GLN A CA 1
ATOM 1990 C C . GLN A 1 285 ? 145.095 -29.673 5.677 1.00 32.22 285 GLN A C 1
ATOM 1991 O O . GLN A 1 285 ? 146.328 -29.604 5.584 1.00 31.76 285 GLN A O 1
ATOM 1997 N N . ASN A 1 286 ? 144.467 -30.834 5.886 1.00 30.19 286 ASN A N 1
ATOM 1998 C CA . ASN A 1 286 ? 145.209 -32.095 5.903 1.00 32.26 286 ASN A CA 1
ATOM 1999 C C . ASN A 1 286 ? 145.250 -32.774 4.536 1.00 32.79 286 ASN A C 1
ATOM 2000 O O . ASN A 1 286 ? 145.857 -33.838 4.411 1.00 33.30 286 ASN A O 1
ATOM 2005 N N . HIS A 1 287 ? 144.611 -32.193 3.524 1.00 32.79 287 HIS A N 1
ATOM 2006 C CA . HIS A 1 287 ? 144.601 -32.791 2.201 1.00 32.67 287 HIS A CA 1
ATOM 2007 C C . HIS A 1 287 ? 146.028 -32.865 1.653 1.00 34.23 287 HIS A C 1
ATOM 2008 O O . HIS A 1 287 ? 146.838 -31.967 1.906 1.00 33.85 287 HIS A O 1
ATOM 2015 N N . PRO A 1 288 ? 146.373 -33.924 0.919 1.00 33.70 288 PRO A N 1
ATOM 2016 C CA . PRO A 1 288 ? 147.742 -34.035 0.390 1.00 34.39 288 PRO A CA 1
ATOM 2017 C C . PRO A 1 288 ? 148.170 -32.854 -0.462 1.00 33.25 288 PRO A C 1
ATOM 2018 O O . PRO A 1 288 ? 149.362 -32.536 -0.477 1.00 33.96 288 PRO A O 1
ATOM 2022 N N . TRP A 1 289 ? 147.253 -32.202 -1.185 1.00 31.61 289 TRP A N 1
ATOM 2023 C CA . TRP A 1 289 ? 147.672 -31.062 -1.990 1.00 32.32 289 TRP A CA 1
ATOM 2024 C C . TRP A 1 289 ? 148.130 -29.881 -1.136 1.00 33.62 289 TRP A C 1
ATOM 2025 O O . TRP A 1 289 ? 148.869 -29.027 -1.632 1.00 34.56 289 TRP A O 1
ATOM 2036 N N . MET A 1 290 ? 147.737 -29.822 0.137 1.00 34.28 290 MET A N 1
ATOM 2037 C CA . MET A 1 290 ? 148.043 -28.668 0.974 1.00 33.68 290 MET A CA 1
ATOM 2038 C C . MET A 1 290 ? 149.350 -28.801 1.746 1.00 35.78 290 MET A C 1
ATOM 2039 O O . MET A 1 290 ? 149.678 -27.902 2.524 1.00 35.34 290 MET A O 1
ATOM 2044 N N . GLN A 1 291 ? 150.116 -29.870 1.541 1.00 34.71 291 GLN A N 1
ATOM 2045 C CA . GLN A 1 291 ? 151.293 -30.104 2.370 1.00 35.34 291 GLN A CA 1
ATOM 2046 C C . GLN A 1 291 ? 152.485 -29.282 1.886 1.00 35.83 291 GLN A C 1
ATOM 2047 O O . GLN A 1 291 ? 152.582 -28.917 0.709 1.00 36.10 291 GLN A O 1
ATOM 2053 N N . ASP A 1 292 ? 153.371 -28.951 2.834 1.00 37.06 292 ASP A N 1
ATOM 2054 C CA . ASP A 1 292 ? 154.624 -28.231 2.567 1.00 39.03 292 ASP A CA 1
ATOM 2055 C C . ASP A 1 292 ? 154.379 -26.844 1.970 1.00 37.32 292 ASP A C 1
ATOM 2056 O O . ASP A 1 292 ? 154.996 -26.456 0.975 1.00 38.57 292 ASP A O 1
ATOM 2061 N N . VAL A 1 293 ? 153.474 -26.089 2.597 1.00 33.09 293 VAL A N 1
ATOM 2062 C CA . VAL A 1 293 ? 153.186 -24.732 2.144 1.00 32.76 293 VAL A CA 1
ATOM 2063 C C . VAL A 1 293 ? 154.400 -23.828 2.370 1.00 33.81 293 VAL A C 1
ATOM 2064 O O . VAL A 1 293 ? 155.173 -24.003 3.323 1.00 33.67 293 VAL A O 1
ATOM 2068 N N . LEU A 1 294 ? 154.572 -22.851 1.491 1.00 32.99 294 LEU A N 1
ATOM 2069 C CA . LEU A 1 294 ? 155.590 -21.834 1.711 1.00 34.53 294 LEU A CA 1
ATOM 2070 C C . LEU A 1 294 ? 155.200 -20.912 2.864 1.00 34.11 294 LEU A C 1
ATOM 2071 O O . LEU A 1 294 ? 154.020 -20.684 3.137 1.00 32.61 294 LEU A O 1
ATOM 2076 N N . LEU A 1 295 ? 156.214 -20.378 3.546 1.00 37.47 295 LEU A N 1
ATOM 2077 C CA . LEU A 1 295 ? 155.995 -19.283 4.474 1.00 36.34 295 LEU A CA 1
ATOM 2078 C C . LEU A 1 295 ? 155.645 -18.009 3.697 1.00 37.81 295 LEU A C 1
ATOM 2079 O O . LEU A 1 295 ? 155.920 -17.905 2.499 1.00 36.99 295 LEU A O 1
ATOM 2084 N N . PRO A 1 296 ? 155.026 -17.027 4.357 1.00 37.92 296 PRO A N 1
ATOM 2085 C CA . PRO A 1 296 ? 154.688 -15.779 3.638 1.00 37.70 296 PRO A CA 1
ATOM 2086 C C . PRO A 1 296 ? 155.891 -15.076 3.016 1.00 40.27 296 PRO A C 1
ATOM 2087 O O . PRO A 1 296 ? 155.832 -14.652 1.849 1.00 38.41 296 PRO A O 1
ATOM 2091 N N . GLN A 1 297 ? 156.991 -14.941 3.761 1.00 39.90 297 GLN A N 1
ATOM 2092 C CA . GLN A 1 297 ? 158.146 -14.232 3.220 1.00 41.89 297 GLN A CA 1
ATOM 2093 C C . GLN A 1 297 ? 158.761 -14.981 2.039 1.00 41.89 297 GLN A C 1
ATOM 2094 O O . GLN A 1 297 ? 159.143 -14.358 1.041 1.00 42.36 297 GLN A O 1
ATOM 2098 N N . GLU A 1 298 ? 158.870 -16.313 2.132 1.00 40.89 298 GLU A N 1
ATOM 2099 C CA . GLU A 1 298 ? 159.304 -17.104 0.981 1.00 41.69 298 GLU A CA 1
ATOM 2100 C C . GLU A 1 298 ? 158.401 -16.858 -0.221 1.00 41.18 298 GLU A C 1
ATOM 2101 O O . GLU A 1 298 ? 158.883 -16.721 -1.353 1.00 40.75 298 GLU A O 1
ATOM 2107 N N . THR A 1 299 ? 157.083 -16.791 0.015 1.00 38.71 299 THR A N 1
ATOM 2108 C CA . THR A 1 299 ? 156.133 -16.559 -1.066 1.00 38.64 299 THR A CA 1
ATOM 2109 C C . THR A 1 299 ? 156.422 -15.246 -1.783 1.00 40.04 299 THR A C 1
ATOM 2110 O O . THR A 1 299 ? 156.377 -15.180 -3.016 1.00 39.72 299 THR A O 1
ATOM 2114 N N . ALA A 1 300 ? 156.698 -14.185 -1.026 1.00 39.38 300 ALA A N 1
ATOM 2115 C CA . ALA A 1 300 ? 157.009 -12.900 -1.638 1.00 41.24 300 ALA A CA 1
ATOM 2116 C C . ALA A 1 300 ? 158.303 -12.978 -2.441 1.00 43.59 300 ALA A C 1
ATOM 2117 O O . ALA A 1 300 ? 158.366 -12.514 -3.587 1.00 43.14 300 ALA A O 1
ATOM 2119 N N . GLU A 1 301 ? 159.346 -13.584 -1.860 1.00 43.46 301 GLU A N 1
ATOM 2120 C CA . GLU A 1 301 ? 160.660 -13.577 -2.504 1.00 44.98 301 GLU A CA 1
ATOM 2121 C C . GLU A 1 301 ? 160.654 -14.399 -3.785 1.00 44.79 301 GLU A C 1
ATOM 2122 O O . GLU A 1 301 ? 161.292 -14.019 -4.771 1.00 46.35 301 GLU A O 1
ATOM 2128 N N . ILE A 1 302 ? 159.926 -15.517 -3.797 1.00 42.48 302 ILE A N 1
ATOM 2129 C CA . ILE A 1 302 ? 159.892 -16.365 -4.984 1.00 43.14 302 ILE A CA 1
ATOM 2130 C C . ILE A 1 302 ? 158.942 -15.801 -6.031 1.00 41.87 302 ILE A C 1
ATOM 2131 O O . ILE A 1 302 ? 159.286 -15.732 -7.217 1.00 44.37 302 ILE A O 1
ATOM 2136 N N . HIS A 1 303 ? 157.751 -15.360 -5.618 1.00 39.79 303 HIS A N 1
ATOM 2137 C CA . HIS A 1 303 ? 156.658 -15.111 -6.554 1.00 39.61 303 HIS A CA 1
ATOM 2138 C C . HIS A 1 303 ? 156.230 -13.657 -6.689 1.00 41.63 303 HIS A C 1
ATOM 2139 O O . HIS A 1 303 ? 155.565 -13.322 -7.675 1.00 40.77 303 HIS A O 1
ATOM 2146 N N . LEU A 1 304 ? 156.545 -12.797 -5.724 1.00 42.66 304 LEU A N 1
ATOM 2147 C CA . LEU A 1 304 ? 155.992 -11.446 -5.711 1.00 42.83 304 LEU A CA 1
ATOM 2148 C C . LEU A 1 304 ? 157.042 -10.367 -5.897 1.00 45.48 304 LEU A C 1
ATOM 2149 O O . LEU A 1 304 ? 156.801 -9.402 -6.619 1.00 46.49 304 LEU A O 1
ATOM 2154 N N . HIS A 1 305 ? 158.207 -10.499 -5.275 1.00 46.53 305 HIS A N 1
ATOM 2155 C CA . HIS A 1 305 ? 159.288 -9.571 -5.546 1.00 49.36 305 HIS A CA 1
ATOM 2156 C C . HIS A 1 305 ? 159.737 -9.785 -6.987 1.00 49.89 305 HIS A C 1
ATOM 2157 O O . HIS A 1 305 ? 159.931 -8.824 -7.727 1.00 51.88 305 HIS A O 1
ATOM 2164 N N . ARG B 2 2 ? 138.793 -15.133 -23.499 1.00 58.84 2 ARG B N 1
ATOM 2165 C CA . ARG B 2 2 ? 137.517 -15.287 -22.799 1.00 57.98 2 ARG B CA 1
ATOM 2166 C C . ARG B 2 2 ? 137.394 -14.291 -21.638 1.00 56.05 2 ARG B C 1
ATOM 2167 O O . ARG B 2 2 ? 138.286 -14.211 -20.780 1.00 54.06 2 ARG B O 1
ATOM 2175 N N . LYS B 2 3 ? 136.276 -13.557 -21.597 1.00 56.91 3 LYS B N 1
ATOM 2176 C CA . LYS B 2 3 ? 136.143 -12.421 -20.687 1.00 55.81 3 LYS B CA 1
ATOM 2177 C C . LYS B 2 3 ? 136.062 -12.868 -19.229 1.00 53.37 3 LYS B C 1
ATOM 2178 O O . LYS B 2 3 ? 135.340 -13.808 -18.884 1.00 53.07 3 LYS B O 1
ATOM 2180 N N . ARG B 2 4 ? 136.803 -12.176 -18.373 1.00 51.92 4 ARG B N 1
ATOM 2181 C CA . ARG B 2 4 ? 136.743 -12.337 -16.933 1.00 50.08 4 ARG B CA 1
ATOM 2182 C C . ARG B 2 4 ? 136.204 -11.041 -16.344 1.00 50.41 4 ARG B C 1
ATOM 2183 O O . ARG B 2 4 ? 136.503 -9.952 -16.847 1.00 51.32 4 ARG B O 1
ATOM 2191 N N . ARG B 2 5 ? 135.376 -11.158 -15.309 1.00 49.98 5 ARG B N 1
ATOM 2192 C CA . ARG B 2 5 ? 134.644 -10.000 -14.819 1.00 50.81 5 ARG B CA 1
ATOM 2193 C C . ARG B 2 5 ? 134.490 -10.085 -13.311 1.00 49.83 5 ARG B C 1
ATOM 2194 O O . ARG B 2 5 ? 134.468 -11.177 -12.731 1.00 48.90 5 ARG B O 1
ATOM 2196 N N . ARG B 2 6 ? 134.397 -8.911 -12.687 1.00 50.29 6 ARG B N 1
ATOM 2197 C CA . ARG B 2 6 ? 133.973 -8.818 -11.305 1.00 50.20 6 ARG B CA 1
ATOM 2198 C C . ARG B 2 6 ? 132.479 -9.113 -11.209 1.00 51.55 6 ARG B C 1
ATOM 2199 O O . ARG B 2 6 ? 131.757 -9.141 -12.212 1.00 52.73 6 ARG B O 1
ATOM 2207 N N . HIS B 2 7 ? 132.014 -9.329 -9.973 1.00 51.70 7 HIS B N 1
ATOM 2208 C CA . HIS B 2 7 ? 130.601 -9.570 -9.691 1.00 53.28 7 HIS B CA 1
ATOM 2209 C C . HIS B 2 7 ? 130.227 -8.810 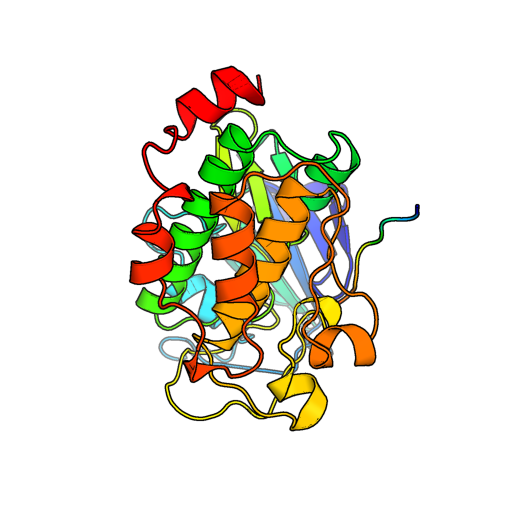-8.420 1.00 54.35 7 HIS B C 1
ATOM 2216 N N . PRO B 2 8 ? 129.177 -7.996 -8.472 1.00 56.42 8 PRO B N 1
ATOM 2217 C CA . PRO B 2 8 ? 128.817 -7.166 -7.316 1.00 57.86 8 PRO B CA 1
ATOM 2218 C C . PRO B 2 8 ? 128.233 -7.986 -6.173 1.00 58.56 8 PRO B C 1
ATOM 2219 O O . PRO B 2 8 ? 127.849 -9.150 -6.320 1.00 58.22 8 PRO B O 1
ATOM 2223 N N . SER B 2 9 ? 128.196 -7.342 -5.006 1.00 59.78 9 SER B N 1
ATOM 2224 C CA . SER B 2 9 ? 127.560 -7.869 -3.807 1.00 61.25 9 SER B CA 1
ATOM 2225 C C . SER B 2 9 ? 127.117 -6.701 -2.923 1.00 63.76 9 SER B C 1
ATOM 2226 O O . SER B 2 9 ? 126.592 -6.901 -1.829 1.00 65.62 9 SER B O 1
#

Secondary structure (P-SEA, 3-state):
ccccccccccccccccccbbbbbbccccccbbbbbbbbccccccccccccccccaaaaaaaaaccccccccccccccccccbbbbbbbbccccccaaaaaaaaccccaaaaaaaaaaaaaaaaaaaaacccccccccccccccccccbbbbccccccccccccccccccccccccccccccccccccaaaaaaaaaaaaaaaacccccccccccccccbbbbcccccaaaaaaaaaaacccccccccaaaaaacccccccccaaaaaacccc/cbbbbbcc

GO terms:
  GO:0070561 vitamin D receptor signaling pathway (P, IMP)
  GO:0004674 protein serine/threonine kinase activity (F, IDA)
  GO:0045824 negative regulation of innate immune response (P, IDA)
  GO:1904263 positive regulation of TORC1 signaling (P, IDA)
  GO:0071346 cellular response to type II interferon (P, IDA)
  GO:0106310 protein serine kinase activity (F, EXP)
  GO:0004674 protein serine/threonine kinase activity (F, EXP)
  GO:0005654 nucleoplasm (C, TAS)
  GO:0005829 cytosol (C, TAS)
  GO:1900425 negative regulation of defense response to bacterium (P, TAS)
  GO:0005515 protein binding (F, IPI)
  GO:0005634 nucleus (C, IDA)
  GO:0005737 cytoplasm (C, IDA)
  GO:1905062 positive regulation of cardioblast proliferation (P, IDA)
  GO:0060045 positive regulation of cardiac muscle cell proliferation (P, IDA)
  GO:0005654 nucleoplasm (C, IDA)
  GO:0005730 nucleolus (C, IDA)
  GO:0005829 cytosol (C, IDA)
  GO:0005524 ATP binding (F, IDA)
  GO:0030145 manganese ion binding (F, IDA)

Organism: Homo sapiens (NCBI:txid9606)

Solvent-accessible surface area: 13117 Å² total; per-residue (Å²): 102,17,116,90,78,11,59,93,33,98,98,103,24,73,44,71,76,17,38,20,67,14,2,55,62,60,92,84,84,48,43,0,13,8,7,44,22,121,49,120,87,24,104,60,112,17,67,37,111,104,75,65,2,6,28,18,0,15,0,5,74,86,0,17,78,50,203,22,21,2,11,52,20,58,51,78,43,106,84,120,106,16,1,3,2,1,18,64,50,20,86,57,54,42,23,0,19,52,3,1,75,133,124,30,37,11,130,43,66,5,0,43,1,0,0,68,26,3,0,73,4,2,100,42,1,26,121,36,24,0,3,3,33,8,5,7,4,26,5,1,32,0,12,43,85,146,0,35,5,42,3,36,25,2,56,17,5,15,89,35,86,107,90,38,4,85,76,43,81,11,2,107,11,12,2,5,5,18,19,28,94,142,98,122,8,89,3,106,23,12,9,3,0,9,0,0,0,0,0,0,0,0,5,8,14,15,7,16,6,84,112,51,105,78,1,66,41,29,107,18,159,26,71,91,215,6,24,86,91,0,46,106,0,0,109,75,0,6,20,80,46,49,110,87,16,4,78,24,127,72,0,16,103,10,96,7,2,88,138,41,32,111,48,78,71,0,0,109,105,20,20,137,233,100,53,56,106,32,125,49

Sequence (280 aa):
PLESQYQVGPLLGSGGFGSVYSGIRVSDNLPVAIKHVEKDRISDWGELPNTRVPMEVVLLKKVSSGFSGVIRLLDWFERPDSFVLILERPEPVQDLFDFITERRGALQEELARSFFWQVLEAVRHCHNCGVLHRDIKDENILIDLNRGELKLIDFGSGALLKDTVYTDFDGTRVYSPPEWIRYHRYHGRRSAAVWSLGILLYDMVCGDIPFEHDEEIIGGQVFFRQRVSSECQHLIRWCLALRPSDRPTFEEIQNHPWMQDVLLPQETAEIHLHRKRRRHPS

CATH classification: 3.30.200.20 (+1 more: 1.10.510.10)

Radius of gyration: 18.56 Å; Cα contacts (8 Å, |Δi|>4): 525; chains: 2; bounding box: 44×51×48 Å

B-factor: mean 37.19, std 9.92, range [20.94, 79.66]

Nearest PDB structures (foldseek):
  5n4x-assembly1_A  TM=1.004E+00  e=3.803E-58  Homo sapiens
  5n51-assembly1_A  TM=9.984E-01  e=3.496E-54  Homo sapiens
  5toe-assembly1_A  TM=9.998E-01  e=4.659E-54  Homo sapiens
  5n52-assembly1_A  TM=9.973E-01  e=1.309E-53  Homo sapiens
  8r27-assembly1_A  TM=9.895E-01  e=5.191E-53  Homo sapiens

InterPro domains:
  IPR000719 Protein kinase domain [PF00069] (38-290)
  IPR000719 Protein kinase domain [PS50011] (38-290)
  IPR000719 Protein kinase domain [SM00220] (38-290)
  IPR008271 Serine/threonine-protein kinase, active site [PS00108] (163-175)
  IPR011009 Protein kinase-like domain superfamily [SSF56112] (36-296)
  IPR017348 Serine/threonine-protein kinase pim-1/2/3 [PIRSF037993] (1-313)
  IPR017441 Protein kinase, ATP binding site [PS00107] (44-67)
  IPR051138 PIM Serine/Threonine Kinase [PTHR22984] (27-294)

Foldseek 3Di:
DVPVQKDWADWPDADLLATKTWIAGVPPRFTKIKGKAFPVSADAWDADPPDIGGVLVVLLVLLQPDDAQAWHWPDWDDDPGIIMTITGDAPPKDFQLVVLQVPPADDLLLLLQVLVRVLRRCVSSVVSQKFQQADARRQWMANLQQLGIHGHRSSQMDGADADKAQDGDYDPLLFALCCLVPSIDHRQLRVLSSSLQRSLCRRHSHGQDDDSCSRQVLDGDRPDDDDPQSVVLSSLSSPNDSVSHDGSVCSCPRPSNPPHDDSNVSSVVPRD/DDDDDDDD